Protein 4REO (pdb70)

Nearest PDB structures (foldseek):
  4reo-assembly1_A  TM=1.005E+00  e=6.262E-52  Thermus thermophilus
  4f9t-assembly1_A  TM=9.871E-01  e=1.730E-47  Thermus thermophilus
  1ad2-assembly1_A  TM=9.735E-01  e=1.338E-46  Thermus thermophilus
  4qg3-assembly1_A  TM=6.566E-01  e=6.590E-44  Thermus thermophilus
  4qvi-assembly1_A  TM=6.549E-01  e=6.590E-44  Thermus thermophilus

CATH classification: 3.30.190.20 (+1 more: 3.40.50.790)

Organism: Thermus thermophilus (NCBI:txid274)

Secondary structure (DSSP, 8-state):
--GGGSS-TT--B-HHHHHHHHHHH--SSS-PEEEEEEEESS-TT-GGG--EEEEE-SSS-STTS-EEEE--THHHHHHHHTT-SEEE-THHHHHHHTT----SEEEE-GGGHHHHHHHHHHHHHHHT----GGGT-BSS-HHHHHHHHHTTEEEEE--TTSEEEEEEEETTS-HHHHHHHHHHHHHHHHHTPPTT--S-SEEEEEEE-SSS--EEB-TT-

Foldseek 3Di:
DVLQVVFDPPDAAALLVQLVNLLVPPDPPAKAFKKKKFFFLFQLPDPLQKFKDKFQQPPDFAPPAQEEEEEDDPVQVLLVVLPRNHYYYLVCLVVVVVPDDPGDAYAYEPVCLVVCCVSCVVPCVQRVRRYDVQFVRYHSNNSVSSNCRNVRITMKIADNSRMIMDTQGISPDDSVSSSSSLLRVLVSRVVRRGPPRDDDTRPWMWIDTPPGDTHTHDSVD

Solvent-accessible surface area: 11725 Å² total

InterPro domains:
  IPR002143 Large ribosomal subunit protein uL1 [PIRSF002155] (1-226)
  IPR005878 Large ribosomal subunit protein uL1, bacteria [MF_01318_B] (2-229)
  IPR005878 Large ribosomal subunit protein uL1, bacteria [TIGR01169] (3-227)
  IPR016095 Large ribosomal subunit protein uL1, 3-layer alpha/beta-sandwich domain [G3DSA:3.40.50.790] (68-160)
  IPR023673 Large ribosomal subunit protein uL1, conserved site [PS01199] (121-140)
  IPR023674 Ribosomal protein uL1-like [SSF56808] (6-227)
  IPR028364 Ribosomal protein uL1/ribosomal biogenesis protein [PF00687] (30-221)
  IPR028364 Ribosomal protein uL1/ribosomal biogenesis protein [cd00403] (23-225)

Sequence (221 aa):
RRAALLLLEEKVDPNKIYTIDEAAHLVKELATAKFDEETTVEEVHAKLGIDPRRSDQNVRGTVSLPHGLGKQVRRVLAIAKGEKIIKEEAEEAGADYVGGEEIIIQKILDGWMDFDAVVATPDDVMGAVGSSKLGRILGPRGLLPNPKAGTVGFNIIGEIIRREIKAGRIIEFRRNDKTGAIHAPVGKASFPPEKLLADDNIRAFIRALEEAHKPEEGAKGTFLRSVYVTTVMGPSVRINPHS

Structure (mmCIF, N/CA/C/O backbone):
data_4REO
#
_entry.id   4REO
#
_cell.length_a   75.990
_cell.length_b   60.450
_cell.length_c   43.750
_cell.angle_alpha   90.00
_cell.angle_beta   90.00
_cell.angle_gamma   90.00
#
_symmetry.space_group_name_H-M   'P 21 21 2'
#
loop_
_entity.id
_entity.type
_entity.pdbx_description
1 polymer '50S ribosomal protein L1'
2 non-polymer 'SULFATE ION'
3 non-polymer (4S)-2-METHYL-2,4-PENTANEDIOL
4 non-polymer GLYCINE
5 water water
#
loop_
_atom_site.group_PDB
_atom_site.id
_atom_site.type_symbol
_atom_site.label_atom_id
_atom_site.label_alt_id
_atom_site.label_comp_id
_atom_site.label_asym_id
_atom_site.label_entity_id
_atom_site.label_seq_id
_atom_site.pdbx_PDB_ins_code
_atom_site.Cartn_x
_atom_site.Cartn_y
_atom_site.Cartn_z
_atom_site.occupancy
_atom_site.B_iso_or_equiv
_atom_site.auth_seq_id
_atom_site.auth_comp_id
_atom_site.auth_asym_id
_atom_site.auth_atom_id
_atom_site.pdbx_PDB_model_num
ATOM 1 N N A ARG A 1 9 ? -6.621 -15.981 9.361 0.23 38.97 8 ARG A N 1
ATOM 2 N N B ARG A 1 9 ? -6.721 -15.782 9.356 0.77 48.75 8 ARG A N 1
ATOM 3 C CA A ARG A 1 9 ? -7.976 -15.445 9.422 0.23 38.27 8 ARG A CA 1
ATOM 4 C CA B ARG A 1 9 ? -8.156 -15.529 9.414 0.77 46.66 8 ARG A CA 1
ATOM 5 C C A ARG A 1 9 ? -8.737 -16.028 10.606 0.23 38.75 8 ARG A C 1
ATOM 6 C C B ARG A 1 9 ? -8.778 -16.016 10.724 0.77 44.68 8 ARG A C 1
ATOM 7 O O A ARG A 1 9 ? -9.726 -15.454 11.062 0.23 38.34 8 ARG A O 1
ATOM 8 O O B ARG A 1 9 ? -9.586 -15.312 11.328 0.77 44.52 8 ARG A O 1
ATOM 23 N N A ALA A 1 10 ? -8.269 -17.168 11.105 0.23 40.06 9 ALA A N 1
ATOM 24 N N B ALA A 1 10 ? -8.404 -17.219 11.156 0.77 43.93 9 ALA A N 1
ATOM 25 C CA A ALA A 1 10 ? -8.883 -17.807 12.262 0.23 40.97 9 ALA A CA 1
ATOM 26 C CA B ALA A 1 10 ? -8.874 -17.762 12.428 0.77 43.39 9 ALA A CA 1
ATOM 27 C C A ALA A 1 10 ? -9.123 -16.798 13.380 0.23 41.03 9 ALA A C 1
ATOM 28 C C B ALA A 1 10 ? -8.753 -16.704 13.520 0.77 41.75 9 ALA A C 1
ATOM 29 O O A ALA A 1 10 ? -9.804 -17.097 14.361 0.23 40.61 9 ALA A O 1
ATOM 30 O O B ALA A 1 10 ? -9.517 -16.697 14.485 0.77 41.16 9 ALA A O 1
ATOM 33 N N A LEU A 1 11 ? -8.569 -15.599 13.221 0.23 41.22 10 LEU A N 1
ATOM 34 N N B LEU A 1 11 ? -7.775 -15.817 13.348 0.77 41.57 10 LEU A N 1
ATOM 35 C CA A LEU A 1 11 ? -8.765 -14.533 14.198 0.23 41.26 10 LEU A CA 1
ATOM 36 C CA B LEU A 1 11 ? -7.635 -14.594 14.134 0.77 39.34 10 LEU A CA 1
ATOM 37 C C A LEU A 1 11 ? -10.230 -14.118 14.262 0.23 40.04 10 LEU A C 1
ATOM 38 C C B LEU A 1 11 ? -8.989 -14.044 14.601 0.77 34.51 10 LEU A C 1
ATOM 39 O O A LEU A 1 11 ? -10.564 -13.036 14.744 0.23 40.93 10 LEU A O 1
ATOM 40 O O B LEU A 1 11 ? -9.081 -13.343 15.612 0.77 30.51 10 LEU A O 1
ATOM 49 N N A LEU A 1 12 ? -11.098 -14.991 13.764 0.23 37.57 11 LEU A N 1
ATOM 50 N N B LEU A 1 12 ? -10.037 -14.370 13.851 0.77 33.17 11 LEU A N 1
ATOM 51 C CA A LEU A 1 12 ? -12.525 -14.887 14.011 0.23 35.08 11 LEU A CA 1
ATOM 52 C CA B LEU A 1 12 ? -11.392 -13.925 14.162 0.77 32.06 11 LEU A CA 1
ATOM 53 C C A LEU A 1 12 ? -12.666 -14.947 15.522 0.23 33.28 11 LEU A C 1
ATOM 54 C C B LEU A 1 12 ? -11.821 -14.208 15.606 0.77 31.27 11 LEU A C 1
ATOM 55 O O A LEU A 1 12 ? -13.654 -14.476 16.084 0.23 34.31 11 LEU A O 1
ATOM 56 O O B LEU A 1 12 ? -12.611 -13.454 16.175 0.77 35.19 11 LEU A O 1
ATOM 65 N N A GLU A 1 13 ? -11.662 -15.518 16.182 0.44 29.18 12 GLU A N 1
ATOM 66 N N B GLU A 1 13 ? -11.309 -15.289 16.196 0.56 28.31 12 GLU A N 1
ATOM 67 C CA A GLU A 1 13 ? -11.768 -15.782 17.610 0.44 27.23 12 GLU A CA 1
ATOM 68 C CA B GLU A 1 13 ? -11.734 -15.712 17.535 0.56 27.52 12 GLU A CA 1
ATOM 69 C C . GLU A 1 13 ? -11.195 -14.817 18.649 1.00 24.66 12 GLU A C 1
ATOM 70 O O . GLU A 1 13 ? -11.491 -14.980 19.829 1.00 22.50 12 GLU A O 1
ATOM 81 N N . LYS A 1 14 ? -10.401 -13.833 18.256 1.00 23.32 13 LYS A N 1
ATOM 82 C CA . LYS A 1 14 ? -9.982 -12.836 19.233 1.00 23.59 13 LYS A CA 1
ATOM 83 C C . LYS A 1 14 ? -11.153 -11.926 19.634 1.00 19.96 13 LYS A C 1
ATOM 84 O O . LYS A 1 14 ? -11.135 -11.332 20.702 1.00 21.90 13 LYS A O 1
ATOM 90 N N . VAL A 1 15 ? -12.169 -11.814 18.779 1.00 18.31 14 VAL A N 1
ATOM 91 C CA . VAL A 1 15 ? -13.337 -10.995 19.102 1.00 18.24 14 VAL A CA 1
ATOM 92 C C . VAL A 1 15 ? -14.512 -11.867 19.508 1.00 18.59 14 VAL A C 1
ATOM 93 O O . VAL A 1 15 ? -15.000 -12.675 18.721 1.00 20.38 14 VAL A O 1
ATOM 97 N N . ASP A 1 16 ? -14.967 -11.678 20.741 1.00 14.48 15 ASP A N 1
ATOM 98 C CA . ASP A 1 16 ? -16.089 -12.421 21.287 1.00 13.20 15 ASP A CA 1
ATOM 99 C C . ASP A 1 16 ? -17.368 -11.737 20.806 1.00 13.28 15 ASP A C 1
ATOM 100 O O . ASP A 1 16 ? -17.648 -10.607 21.189 1.00 14.71 15 ASP A O 1
ATOM 105 N N . PRO A 1 17 ? -18.158 -12.421 19.963 1.00 13.88 16 PRO A N 1
ATOM 106 C CA . PRO A 1 17 ? -19.320 -11.760 19.356 1.00 15.17 16 PRO A CA 1
ATOM 107 C C . PRO A 1 17 ? -20.461 -11.464 20.331 1.00 15.42 16 PRO A C 1
ATOM 108 O O . PRO A 1 17 ? -21.370 -10.714 19.973 1.00 18.96 16 PRO A O 1
ATOM 112 N N . ASN A 1 18 ? -20.415 -12.020 21.539 1.00 13.40 17 ASN A N 1
ATOM 113 C CA . ASN A 1 18 ? -21.494 -11.796 22.507 1.00 14.88 17 ASN A CA 1
ATOM 114 C C . ASN A 1 18 ? -21.142 -10.821 23.624 1.00 14.66 17 ASN A C 1
ATOM 115 O O . ASN A 1 18 ? -21.997 -10.435 24.418 1.00 18.34 17 ASN A O 1
ATOM 120 N N . LYS A 1 19 ? -19.881 -10.433 23.695 1.00 12.77 18 LYS A N 1
ATOM 121 C CA . LYS A 1 19 ? -19.439 -9.557 24.760 1.00 12.91 18 LYS A CA 1
ATOM 122 C C . LYS A 1 19 ? -19.737 -8.105 24.410 1.00 12.18 18 LYS A C 1
ATOM 123 O O . LYS A 1 19 ? -19.559 -7.686 23.259 1.00 13.03 18 LYS A O 1
ATOM 129 N N . ILE A 1 20 ? -20.213 -7.343 25.390 1.00 12.20 19 ILE A N 1
ATOM 130 C CA . ILE A 1 20 ? -20.274 -5.903 25.232 1.00 12.50 19 ILE A CA 1
ATOM 131 C C . ILE A 1 20 ? -18.995 -5.317 25.836 1.00 12.58 19 ILE A C 1
ATOM 132 O O . ILE A 1 20 ? -18.812 -5.289 27.055 1.00 14.87 19 ILE A O 1
ATOM 137 N N . TYR A 1 21 ? -18.096 -4.899 24.960 1.00 11.77 20 TYR A N 1
ATOM 138 C CA . TYR A 1 21 ? -16.783 -4.407 25.355 1.00 11.07 20 TYR A CA 1
ATOM 139 C C . TYR A 1 21 ? -16.835 -2.949 25.776 1.00 10.88 20 TYR A C 1
ATOM 140 O O . TYR A 1 21 ? -17.721 -2.204 25.366 1.00 11.84 20 TYR A O 1
ATOM 149 N N . THR A 1 22 ? -15.873 -2.518 26.587 1.00 11.73 21 THR A N 1
ATOM 150 C CA . THR A 1 22 ? -15.697 -1.079 26.767 1.00 11.34 21 THR A CA 1
ATOM 151 C C . THR A 1 22 ? -15.107 -0.481 25.486 1.00 10.26 21 THR A C 1
ATOM 152 O O . THR A 1 22 ? -14.525 -1.187 24.652 1.00 10.79 21 THR A O 1
ATOM 156 N N . ILE A 1 23 ? -15.257 0.825 25.326 1.00 11.57 22 ILE A N 1
ATOM 157 C CA . ILE A 1 23 ? -14.702 1.511 24.166 1.00 11.02 22 ILE A CA 1
ATOM 158 C C . ILE A 1 23 ? -13.181 1.339 24.108 1.00 11.07 22 ILE A C 1
ATOM 159 O O . ILE A 1 23 ? -12.609 1.149 23.036 1.00 12.97 22 ILE A O 1
ATOM 164 N N . ASP A 1 24 ? -12.519 1.358 25.259 1.00 13.51 23 ASP A N 1
ATOM 165 C CA . ASP A 1 24 ? -11.069 1.184 25.261 1.00 15.86 23 ASP A CA 1
ATOM 166 C C . ASP A 1 24 ? -10.653 -0.237 24.898 1.00 14.21 23 ASP A C 1
ATOM 167 O O . ASP A 1 24 ? -9.675 -0.433 24.175 1.00 16.20 23 ASP A O 1
ATOM 172 N N . GLU A 1 25 ? -11.404 -1.230 25.371 1.00 14.50 24 GLU A N 1
ATOM 173 C CA . GLU A 1 25 ? -11.136 -2.610 24.975 1.00 15.48 24 GLU A CA 1
ATOM 174 C C . GLU A 1 25 ? -11.274 -2.754 23.461 1.00 14.23 24 GLU A C 1
ATOM 175 O O . GLU A 1 25 ? -10.447 -3.395 22.805 1.00 15.76 24 GLU A O 1
ATOM 181 N N . ALA A 1 26 ? -12.326 -2.151 22.914 1.00 11.94 25 ALA A N 1
ATOM 182 C CA . ALA A 1 26 ? -12.575 -2.238 21.482 1.00 11.62 25 ALA A CA 1
ATOM 183 C C . ALA A 1 26 ? -11.459 -1.578 20.677 1.00 11.35 25 ALA A C 1
ATOM 184 O O . ALA A 1 26 ? -11.016 -2.121 19.667 1.00 13.66 25 ALA A O 1
ATOM 186 N N . ALA A 1 27 ? -10.995 -0.414 21.128 1.00 12.04 26 ALA A N 1
ATOM 187 C CA . ALA A 1 27 ? -9.893 0.276 20.456 1.00 14.10 26 ALA A CA 1
ATOM 188 C C . ALA A 1 27 ? -8.647 -0.608 20.417 1.00 16.94 26 ALA A C 1
ATOM 189 O O . ALA A 1 27 ? -7.961 -0.688 19.397 1.00 19.68 26 ALA A O 1
ATOM 191 N N . HIS A 1 28 ? -8.366 -1.282 21.527 1.00 17.74 27 HIS A N 1
ATOM 192 C CA . HIS A 1 28 ? -7.225 -2.182 21.580 1.00 21.03 27 HIS A CA 1
ATOM 193 C C . HIS A 1 28 ? -7.394 -3.411 20.686 1.00 19.60 27 HIS A C 1
ATOM 194 O O . HIS A 1 28 ? -6.439 -3.843 20.058 1.00 22.54 27 HIS A O 1
ATOM 201 N N . LEU A 1 29 ? -8.610 -3.949 20.606 1.00 18.81 28 LEU A N 1
ATOM 202 C CA . LEU A 1 29 ? -8.887 -5.071 19.709 1.00 20.31 28 LEU A CA 1
ATOM 203 C C . LEU A 1 29 ? -8.727 -4.686 18.244 1.00 21.18 28 LEU A C 1
ATOM 204 O O . LEU A 1 29 ? -8.242 -5.485 17.437 1.00 24.03 28 LEU A O 1
ATOM 209 N N . VAL A 1 30 ? -9.131 -3.467 17.907 1.00 21.27 29 VAL A N 1
ATOM 210 C CA . VAL A 1 30 ? -8.901 -2.938 16.563 1.00 24.38 29 VAL A CA 1
ATOM 211 C C . VAL A 1 30 ? -7.440 -3.027 16.159 1.00 28.44 29 VAL A C 1
ATOM 212 O O . VAL A 1 30 ? -7.099 -3.529 15.083 1.00 29.73 29 VAL A O 1
ATOM 216 N N . LYS A 1 31 ? -6.573 -2.533 17.032 1.00 34.88 30 LYS A N 1
ATOM 217 C CA . LYS A 1 31 ? -5.152 -2.468 16.725 1.00 38.64 30 LYS A CA 1
ATOM 218 C C . LYS A 1 31 ? -4.476 -3.831 16.774 1.00 39.74 30 LYS A C 1
ATOM 219 O O . LYS A 1 31 ? -3.434 -4.035 16.157 1.00 42.56 30 LYS A O 1
ATOM 225 N N . GLU A 1 32 ? -5.066 -4.762 17.513 1.00 37.76 31 GLU A N 1
ATOM 226 C CA . GLU A 1 32 ? -4.509 -6.099 17.609 1.00 37.36 31 GLU A CA 1
ATOM 227 C C . GLU A 1 32 ? -4.769 -6.874 16.321 1.00 34.60 31 GLU A C 1
ATOM 228 O O . GLU A 1 32 ? -3.964 -7.712 15.918 1.00 34.35 31 GLU A O 1
ATOM 234 N N . LEU A 1 33 ? -5.884 -6.573 15.663 1.00 31.53 32 LEU A N 1
ATOM 235 C CA . LEU A 1 33 ? -6.341 -7.384 14.539 1.00 32.13 32 LEU A CA 1
ATOM 236 C C . LEU A 1 33 ? -6.192 -6.721 13.174 1.00 31.27 32 LEU A C 1
ATOM 237 O O . LEU A 1 33 ? -6.447 -7.349 12.147 1.00 32.42 32 LEU A O 1
ATOM 242 N N . ALA A 1 34 ? -5.798 -5.454 13.165 1.00 31.33 33 ALA A N 1
ATOM 243 C CA . ALA A 1 34 ? -5.694 -4.703 11.917 1.00 30.31 33 ALA A CA 1
ATOM 244 C C . ALA A 1 34 ? -4.735 -5.375 10.944 1.00 28.92 33 ALA A C 1
ATOM 245 O O . ALA A 1 34 ? -3.659 -5.815 11.349 1.00 29.68 33 ALA A O 1
ATOM 247 N N . THR A 1 35 ? -5.107 -5.456 9.666 1.00 27.72 34 THR A N 1
ATOM 248 C CA . THR A 1 35 ? -4.146 -5.912 8.665 1.00 24.95 34 THR A CA 1
ATOM 249 C C . THR A 1 35 ? -2.971 -4.963 8.666 1.00 24.35 34 THR A C 1
ATOM 250 O O . THR A 1 35 ? -3.125 -3.760 8.883 1.00 25.24 34 THR A O 1
ATOM 254 N N . ALA A 1 36 ? -1.793 -5.506 8.409 1.00 24.30 35 ALA A N 1
ATOM 255 C CA . ALA A 1 36 ? -0.590 -4.693 8.392 1.00 26.72 35 ALA A CA 1
ATOM 256 C C . ALA A 1 36 ? -0.325 -4.145 6.998 1.00 26.81 35 ALA A C 1
ATOM 257 O O . ALA A 1 36 ? 0.528 -3.286 6.813 1.00 30.70 35 ALA A O 1
ATOM 259 N N . LYS A 1 37 ? -1.053 -4.643 6.010 1.00 24.16 36 LYS A N 1
ATOM 260 C CA . LYS A 1 37 ? -0.696 -4.360 4.626 1.00 25.46 36 LYS A CA 1
ATOM 261 C C . LYS A 1 37 ? -1.025 -2.923 4.236 1.00 23.58 36 LYS A C 1
ATOM 262 O O . LYS A 1 37 ? -0.313 -2.312 3.435 1.00 26.86 36 LYS A O 1
ATOM 268 N N . PHE A 1 38 ? -2.094 -2.385 4.814 1.00 18.68 37 PHE A N 1
ATOM 269 C CA . PHE A 1 38 ? -2.524 -1.018 4.527 1.00 19.94 37 PHE A CA 1
ATOM 270 C C . PHE A 1 38 ? -3.344 -0.523 5.714 1.00 19.12 37 PHE A C 1
ATOM 271 O O . PHE A 1 38 ? -3.729 -1.315 6.570 1.00 20.49 37 PHE A O 1
ATOM 279 N N . ASP A 1 39 ? -3.574 0.782 5.784 1.00 18.65 38 ASP A N 1
ATOM 280 C CA . ASP A 1 39 ? -4.246 1.388 6.939 1.00 21.06 38 ASP A CA 1
ATOM 281 C C . ASP A 1 39 ? -5.753 1.392 6.744 1.00 23.60 38 ASP A C 1
ATOM 282 O O . ASP A 1 39 ? -6.264 2.045 5.846 1.00 27.69 38 ASP A O 1
ATOM 287 N N . GLU A 1 40 ? -6.480 0.667 7.574 1.00 23.14 39 GLU A N 1
ATOM 288 C CA A GLU A 1 40 ? -7.930 0.579 7.433 0.39 23.05 39 GLU A CA 1
ATOM 289 C CA B GLU A 1 40 ? -7.921 0.631 7.383 0.61 23.20 39 GLU A CA 1
ATOM 290 C C . GLU A 1 40 ? -8.654 1.713 8.168 1.00 20.34 39 GLU A C 1
ATOM 291 O O . GLU A 1 40 ? -8.189 2.188 9.203 1.00 19.75 39 GLU A O 1
ATOM 302 N N . THR A 1 41 ? -9.788 2.138 7.629 1.00 19.00 40 THR A N 1
ATOM 303 C CA A THR A 1 41 ? -10.643 3.070 8.334 0.75 19.63 40 THR A CA 1
ATOM 304 C CA B THR A 1 41 ? -10.655 3.069 8.339 0.25 18.90 40 THR A CA 1
ATOM 305 C C . THR A 1 41 ? -11.475 2.306 9.358 1.00 17.48 40 THR A C 1
ATOM 306 O O . THR A 1 41 ? -11.968 1.213 9.081 1.00 20.08 40 THR A O 1
ATOM 313 N N . VAL A 1 42 ? -11.599 2.881 10.543 1.00 13.99 41 VAL A N 1
ATOM 314 C CA . VAL A 1 42 ? -12.408 2.308 11.605 1.00 13.05 41 VAL A CA 1
ATOM 315 C C . VAL A 1 42 ? -13.707 3.098 11.639 1.00 11.37 41 VAL A C 1
ATOM 316 O O . VAL A 1 42 ? -13.689 4.330 11.606 1.00 12.22 41 VAL A O 1
ATOM 320 N N A GLU A 1 43 ? -14.836 2.399 11.682 0.44 10.35 42 GLU A N 1
ATOM 321 N N B GLU A 1 43 ? -14.830 2.385 11.683 0.56 11.81 42 GLU A N 1
ATOM 322 C CA A GLU A 1 43 ? -16.123 3.079 11.770 0.44 9.91 42 GLU A CA 1
ATOM 323 C CA B GLU A 1 43 ? -16.140 3.024 11.763 0.56 12.04 42 GLU A CA 1
ATOM 324 C C A GLU A 1 43 ? -16.895 2.643 13.000 0.44 9.42 42 GLU A C 1
ATOM 325 C C B GLU A 1 43 ? -16.827 2.693 13.076 0.56 9.86 42 GLU A C 1
ATOM 326 O O A GLU A 1 43 ? -16.622 1.590 13.586 0.44 10.57 42 GLU A O 1
ATOM 327 O O B GLU A 1 43 ? -16.424 1.769 13.791 0.56 11.21 42 GLU A O 1
ATOM 338 N N . VAL A 1 44 ? -17.853 3.473 13.396 1.00 9.75 43 VAL A N 1
ATOM 339 C CA . VAL A 1 44 ? -18.822 3.089 14.414 1.00 9.47 43 VAL A CA 1
ATOM 340 C C . VAL A 1 44 ? -20.163 2.948 13.708 1.00 9.49 43 VAL A C 1
ATOM 341 O O . VAL A 1 44 ? -20.534 3.801 12.894 1.00 10.50 43 VAL A O 1
ATOM 345 N N . HIS A 1 45 ? -20.847 1.839 13.979 1.00 9.77 44 HIS A N 1
ATOM 346 C CA . HIS A 1 45 ? -22.212 1.614 13.492 1.00 10.83 44 HIS A CA 1
ATOM 347 C C . HIS A 1 45 ? -23.138 1.519 14.688 1.00 11.60 44 HIS A C 1
ATOM 348 O O . HIS A 1 45 ? -22.810 0.873 15.686 1.00 13.15 44 HIS A O 1
ATOM 355 N N . ALA A 1 46 ? -24.305 2.146 14.595 1.00 11.45 45 ALA A N 1
ATOM 356 C CA . ALA A 1 46 ? -25.293 2.054 15.660 1.00 12.75 45 ALA A CA 1
ATOM 357 C C . ALA A 1 46 ? -26.654 1.731 15.075 1.00 12.28 45 ALA A C 1
ATOM 358 O O . ALA A 1 46 ? -26.986 2.157 13.969 1.00 12.90 45 ALA A O 1
ATOM 360 N N . LYS A 1 47 ? -27.425 0.961 15.831 1.00 11.67 46 LYS A N 1
ATOM 361 C CA . LYS A 1 47 ? -28.832 0.726 15.522 1.00 13.45 46 LYS A CA 1
ATOM 362 C C . LYS A 1 47 ? -29.624 1.700 16.368 1.00 13.18 46 LYS A C 1
ATOM 363 O O . LYS A 1 47 ? -29.471 1.729 17.590 1.00 13.48 46 LYS A O 1
ATOM 369 N N . LEU A 1 48 ? -30.440 2.519 15.711 1.00 12.04 47 LEU A N 1
ATOM 370 C CA . LEU A 1 48 ? -31.141 3.614 16.375 1.00 12.73 47 LEU A CA 1
ATOM 371 C C . LEU A 1 48 ? -32.605 3.319 16.662 1.00 13.50 47 LEU A C 1
ATOM 372 O O . LEU A 1 48 ? -33.288 2.667 15.871 1.00 14.76 47 LEU A O 1
ATOM 377 N N . GLY A 1 49 ? -33.087 3.843 17.781 1.00 13.27 48 GLY A N 1
ATOM 378 C CA . GLY A 1 49 ? -34.499 3.763 18.116 1.00 14.31 48 GLY A CA 1
ATOM 379 C C . GLY A 1 49 ? -35.292 4.849 17.418 1.00 16.22 48 GLY A C 1
ATOM 380 O O . GLY A 1 49 ? -35.780 5.791 18.047 1.00 16.74 48 GLY A O 1
ATOM 381 N N . ILE A 1 50 ? -35.407 4.718 16.103 1.00 12.44 49 ILE A N 1
ATOM 382 C CA . ILE A 1 50 ? -36.173 5.657 15.293 1.00 13.68 49 ILE A CA 1
ATOM 383 C C . ILE A 1 50 ? -36.997 4.897 14.279 1.00 12.84 49 ILE A C 1
ATOM 384 O O . ILE A 1 50 ? -36.717 3.736 13.984 1.00 13.31 49 ILE A O 1
ATOM 389 N N . ASP A 1 51 ? -38.021 5.558 13.753 1.00 12.26 50 ASP A N 1
ATOM 390 C CA . ASP A 1 51 ? -38.765 5.044 12.616 1.00 11.23 50 ASP A CA 1
ATOM 391 C C . ASP A 1 51 ? -38.121 5.660 11.371 1.00 11.09 50 ASP A C 1
ATOM 392 O O . ASP A 1 51 ? -38.259 6.846 11.137 1.00 11.52 50 ASP A O 1
ATOM 397 N N . PRO A 1 52 ? -37.388 4.856 10.581 1.00 12.44 51 PRO A N 1
ATOM 398 C CA . PRO A 1 52 ? -36.605 5.428 9.472 1.00 12.00 51 PRO A CA 1
ATOM 399 C C . PRO A 1 52 ? -37.461 5.923 8.307 1.00 13.68 51 PRO A C 1
ATOM 400 O O . PRO A 1 52 ? -36.946 6.564 7.399 1.00 15.87 51 PRO A O 1
ATOM 404 N N . ARG A 1 53 ? -38.762 5.633 8.336 1.00 10.82 52 ARG A N 1
ATOM 405 C CA . ARG A 1 53 ? -39.671 6.073 7.279 1.00 11.24 52 ARG A CA 1
ATOM 406 C C . ARG A 1 53 ? -40.362 7.394 7.603 1.00 10.95 52 ARG A C 1
ATOM 407 O O . ARG A 1 53 ? -41.172 7.887 6.819 1.00 13.07 52 ARG A O 1
ATOM 415 N N . ARG A 1 54 ? -40.041 7.982 8.745 1.00 11.60 53 ARG A N 1
ATOM 416 C CA . ARG A 1 54 ? -40.594 9.301 9.038 1.00 13.45 53 ARG A CA 1
ATOM 417 C C . ARG A 1 54 ? -39.499 10.349 9.176 1.00 12.84 53 ARG A C 1
ATOM 418 O O . ARG A 1 54 ? -38.555 10.206 9.972 1.00 13.54 53 ARG A O 1
ATOM 426 N N . SER A 1 55 ? -39.645 11.400 8.385 1.00 12.97 54 SER A N 1
ATOM 427 C CA . SER A 1 55 ? -38.605 12.392 8.209 1.00 16.19 54 SER A CA 1
ATOM 428 C C . SER A 1 55 ? -38.326 13.153 9.489 1.00 15.82 54 SER A C 1
ATOM 429 O O . SER A 1 55 ? -37.199 13.610 9.698 1.00 16.91 54 SER A O 1
ATOM 432 N N . ASP A 1 56 ? -39.337 13.304 10.344 1.00 15.24 55 ASP A N 1
ATOM 433 C CA . ASP A 1 56 ? -39.124 14.009 11.606 1.00 16.54 55 ASP A CA 1
ATOM 434 C C . ASP A 1 56 ? -38.271 13.229 12.604 1.00 16.32 55 ASP A C 1
ATOM 435 O O . ASP A 1 56 ? -37.871 13.772 13.627 1.00 19.09 55 ASP A O 1
ATOM 440 N N . GLN A 1 57 ? -37.973 11.967 12.302 1.00 13.58 56 GLN A N 1
ATOM 441 C CA . GLN A 1 57 ? -37.045 11.208 13.140 1.00 14.54 56 GLN A CA 1
ATOM 442 C C . GLN A 1 57 ? -35.727 10.892 12.440 1.00 14.20 56 GLN A C 1
ATOM 443 O O . GLN A 1 57 ? -34.935 10.093 12.944 1.00 15.34 56 GLN A O 1
ATOM 449 N N . ASN A 1 58 ? -35.474 11.534 11.299 1.00 14.37 57 ASN A N 1
ATOM 450 C CA . ASN A 1 58 ? -34.164 11.450 10.646 1.00 17.36 57 ASN A CA 1
ATOM 451 C C . ASN A 1 58 ? -33.078 11.931 11.586 1.00 14.67 57 ASN A C 1
ATOM 452 O O . ASN A 1 58 ? -33.270 12.884 12.333 1.00 17.78 57 ASN A O 1
ATOM 457 N N . VAL A 1 59 ? -31.922 11.283 11.536 1.00 13.39 58 VAL A N 1
ATOM 458 C CA . VAL A 1 59 ? -30.764 11.720 12.310 1.00 14.28 58 VAL A CA 1
ATOM 459 C C . VAL A 1 59 ? -29.685 12.104 11.326 1.00 15.95 58 VAL A C 1
ATOM 460 O O . VAL A 1 59 ? -29.189 11.257 10.581 1.00 16.37 58 VAL A O 1
ATOM 464 N N . ARG A 1 60 ? -29.348 13.392 11.304 1.00 15.51 59 ARG A N 1
ATOM 465 C CA . ARG A 1 60 ? -28.338 13.906 10.392 1.00 16.87 59 ARG A CA 1
ATOM 466 C C . ARG A 1 60 ? -27.590 15.033 11.063 1.00 16.58 59 ARG A C 1
ATOM 467 O O . ARG A 1 60 ? -28.173 15.848 11.768 1.00 17.29 59 ARG A O 1
ATOM 475 N N . GLY A 1 61 ? -26.292 15.077 10.839 1.00 15.53 60 GLY A N 1
ATOM 476 C CA . GLY A 1 61 ? -25.476 16.095 11.474 1.00 15.05 60 GLY A CA 1
ATOM 477 C C . GLY A 1 61 ? -24.006 15.846 11.261 1.00 13.75 60 GLY A C 1
ATOM 478 O O . GLY A 1 61 ? -23.618 15.115 10.346 1.00 14.73 60 GLY A O 1
ATOM 479 N N . THR A 1 62 ? -23.185 16.457 12.112 1.00 14.37 61 THR A N 1
ATOM 480 C CA . THR A 1 62 ? -21.746 16.284 12.013 1.00 13.02 61 THR A CA 1
ATOM 481 C C . THR A 1 62 ? -21.149 15.902 13.344 1.00 13.06 61 THR A C 1
ATOM 482 O O . THR A 1 62 ? -21.721 16.186 14.411 1.00 15.10 61 THR A O 1
ATOM 486 N N . VAL A 1 63 ? -20.005 15.228 13.272 1.00 13.55 62 VAL A N 1
ATOM 487 C CA . VAL A 1 63 ? -19.202 14.964 14.456 1.00 14.03 62 VAL A CA 1
ATOM 488 C C . VAL A 1 63 ? -17.887 15.714 14.306 1.00 13.54 62 VAL A C 1
ATOM 489 O O . VAL A 1 63 ? -17.267 15.700 13.237 1.00 12.91 62 VAL A O 1
ATOM 493 N N . SER A 1 64 ? -17.499 16.403 15.370 1.00 11.96 63 SER A N 1
ATOM 494 C CA . SER A 1 64 ? -16.233 17.120 15.401 1.00 12.15 63 SER A CA 1
ATOM 495 C C . SER A 1 64 ? -15.223 16.233 16.109 1.00 12.74 63 SER A C 1
ATOM 496 O O . SER A 1 64 ? -15.061 16.301 17.329 1.00 15.86 63 SER A O 1
ATOM 499 N N . LEU A 1 65 ? -14.546 15.379 15.354 1.00 12.89 64 LEU A N 1
ATOM 500 C CA . LEU A 1 65 ? -13.657 14.398 15.974 1.00 12.97 64 LEU A CA 1
ATOM 501 C C . LEU A 1 65 ? -12.469 15.109 16.595 1.00 13.16 64 LEU A C 1
ATOM 502 O O . LEU A 1 65 ? -11.844 15.946 15.946 1.00 15.59 64 LEU A O 1
ATOM 507 N N . PRO A 1 66 ? -12.136 14.771 17.851 1.00 14.52 65 PRO A N 1
ATOM 508 C CA . PRO A 1 66 ? -11.026 15.477 18.502 1.00 16.12 65 PRO A CA 1
ATOM 509 C C . PRO A 1 66 ? -9.654 15.118 17.929 1.00 17.90 65 PRO A C 1
ATOM 510 O O . PRO A 1 66 ? -8.699 15.856 18.171 1.00 20.91 65 PRO A O 1
ATOM 514 N N . HIS A 1 67 ? -9.547 14.023 17.183 1.00 18.38 66 HIS A N 1
ATOM 515 C CA . HIS A 1 67 ? -8.267 13.645 16.579 1.00 18.00 66 HIS A CA 1
ATOM 516 C C . HIS A 1 67 ? -8.383 13.308 15.098 1.00 17.80 66 HIS A C 1
ATOM 517 O O . HIS A 1 67 ? -9.324 12.650 14.677 1.00 18.82 66 HIS A O 1
ATOM 524 N N . GLY A 1 68 ? -7.415 13.761 14.311 1.00 20.20 67 GLY A N 1
ATOM 525 C CA . GLY A 1 68 ? -7.305 13.330 12.933 1.00 22.66 67 GLY A CA 1
ATOM 526 C C . GLY A 1 68 ? -7.975 14.173 11.865 1.00 25.23 67 GLY A C 1
ATOM 527 O O . GLY A 1 68 ? -7.854 13.861 10.688 1.00 26.33 67 GLY A O 1
ATOM 528 N N . LEU A 1 69 ? -8.690 15.224 12.260 1.00 23.92 68 LEU A N 1
ATOM 529 C CA . LEU A 1 69 ? -9.315 16.120 11.286 1.00 24.34 68 LEU A CA 1
ATOM 530 C C . LEU A 1 69 ? -8.664 17.496 11.339 1.00 24.51 68 LEU A C 1
ATOM 531 O O . LEU A 1 69 ? -7.650 17.673 12.002 1.00 26.08 68 LEU A O 1
ATOM 536 N N . GLY A 1 70 ? -9.244 18.464 10.630 1.00 24.19 69 GLY A N 1
ATOM 537 C CA . GLY A 1 70 ? -8.764 19.832 10.679 1.00 27.77 69 GLY A CA 1
ATOM 538 C C . GLY A 1 70 ? -7.622 20.109 9.725 1.00 31.10 69 GLY A C 1
ATOM 539 O O . GLY A 1 70 ? -7.418 19.389 8.750 1.00 28.46 69 GLY A O 1
ATOM 540 N N . LYS A 1 71 ? -6.874 21.169 10.005 1.00 37.59 70 LYS A N 1
ATOM 541 C CA . LYS A 1 71 ? -5.832 21.621 9.088 1.00 40.05 70 LYS A CA 1
ATOM 542 C C . LYS A 1 71 ? -4.837 20.515 8.729 1.00 41.16 70 LYS A C 1
ATOM 543 O O . LYS A 1 71 ? -4.381 20.428 7.585 1.00 44.13 70 LYS A O 1
ATOM 549 N N . GLN A 1 72 ? -4.529 19.657 9.699 1.00 39.30 71 GLN A N 1
ATOM 550 C CA . GLN A 1 72 ? -3.546 18.595 9.498 1.00 37.38 71 GLN A CA 1
ATOM 551 C C . GLN A 1 72 ? -3.941 17.557 8.445 1.00 35.40 71 GLN A C 1
ATOM 552 O O . GLN A 1 72 ? -3.067 16.916 7.857 1.00 37.36 71 GLN A O 1
ATOM 558 N N . VAL A 1 73 ? -5.241 17.364 8.226 1.00 33.09 72 VAL A N 1
ATOM 559 C CA . VAL A 1 73 ? -5.684 16.381 7.240 1.00 31.17 72 VAL A CA 1
ATOM 560 C C . VAL A 1 73 ? -5.223 16.803 5.869 1.00 29.81 72 VAL A C 1
ATOM 561 O O . VAL A 1 73 ? -5.504 17.917 5.429 1.00 29.93 72 VAL A O 1
ATOM 565 N N . ARG A 1 74 ? -4.514 15.920 5.181 1.00 25.47 73 ARG A N 1
ATOM 566 C CA A ARG A 1 74 ? -4.114 16.198 3.814 0.31 23.55 73 ARG A CA 1
ATOM 567 C CA B ARG A 1 74 ? -4.120 16.211 3.816 0.69 23.77 73 ARG A CA 1
ATOM 568 C C . ARG A 1 74 ? -5.205 15.707 2.880 1.00 22.23 73 ARG A C 1
ATOM 569 O O . ARG A 1 74 ? -5.335 14.501 2.639 1.00 23.26 73 ARG A O 1
ATOM 584 N N . VAL A 1 75 ? -5.996 16.645 2.371 1.00 19.48 74 VAL A N 1
ATOM 585 C CA . VAL A 1 75 ? -7.127 16.326 1.511 1.00 18.13 74 VAL A CA 1
ATOM 586 C C . VAL A 1 75 ? -6.720 16.353 0.057 1.00 15.41 74 VAL A C 1
ATOM 587 O O . VAL A 1 75 ? -6.110 17.321 -0.412 1.00 17.73 74 VAL A O 1
ATOM 591 N N . LEU A 1 76 ? -7.081 15.294 -0.662 1.00 14.15 75 LEU A N 1
ATOM 592 C CA . LEU A 1 76 ? -6.967 15.276 -2.109 1.00 13.30 75 LEU A CA 1
ATOM 593 C C . LEU A 1 76 ? -8.342 15.492 -2.687 1.00 11.96 75 LEU A C 1
ATOM 594 O O . LEU A 1 76 ? -9.274 14.750 -2.353 1.00 12.44 75 LEU A O 1
ATOM 599 N N . ALA A 1 77 ? -8.489 16.508 -3.523 1.00 12.16 76 ALA A N 1
ATOM 600 C CA . ALA A 1 77 ? -9.741 16.724 -4.240 1.00 11.28 76 ALA A CA 1
ATOM 601 C C . ALA A 1 77 ? -9.544 16.355 -5.691 1.00 11.13 76 ALA A C 1
ATOM 602 O O . ALA A 1 77 ? -8.608 16.847 -6.334 1.00 11.58 76 ALA A O 1
ATOM 604 N N . ILE A 1 78 ? -10.423 15.496 -6.206 1.00 12.65 77 ILE A N 1
ATOM 605 C CA . ILE A 1 78 ? -10.396 15.122 -7.616 1.00 12.60 77 ILE A CA 1
ATOM 606 C C . ILE A 1 78 ? -11.593 15.768 -8.301 1.00 12.12 77 ILE A C 1
ATOM 607 O O . ILE A 1 78 ? -12.738 15.580 -7.875 1.00 11.54 77 ILE A O 1
ATOM 612 N N . ALA A 1 79 ? -11.333 16.525 -9.363 1.00 11.68 78 ALA A N 1
ATOM 613 C CA . ALA A 1 79 ? -12.398 17.263 -10.018 1.00 11.57 78 ALA A CA 1
ATOM 614 C C . ALA A 1 79 ? -12.068 17.453 -11.487 1.00 12.33 78 ALA A C 1
ATOM 615 O O . ALA A 1 79 ? -11.125 16.868 -12.004 1.00 14.64 78 ALA A O 1
ATOM 617 N N . LYS A 1 80 ? -12.872 18.259 -12.160 1.00 13.73 79 LYS A N 1
ATOM 618 C CA . LYS A 1 80 ? -12.755 18.411 -13.590 1.00 16.48 79 LYS A CA 1
ATOM 619 C C . LYS A 1 80 ? -13.094 19.840 -13.912 1.00 14.75 79 LYS A C 1
ATOM 620 O O . LYS A 1 80 ? -13.957 20.446 -13.255 1.00 15.98 79 LYS A O 1
ATOM 626 N N . GLY A 1 81 ? -12.411 20.381 -14.916 1.00 16.98 80 GLY A N 1
ATOM 627 C CA . GLY A 1 81 ? -12.723 21.700 -15.423 1.00 18.94 80 GLY A CA 1
ATOM 628 C C . GLY A 1 81 ? -12.672 22.779 -14.358 1.00 17.36 80 GLY A C 1
ATOM 629 O O . GLY A 1 81 ? -11.708 22.922 -13.615 1.00 18.72 80 GLY A O 1
ATOM 630 N N . GLU A 1 82 ? -13.730 23.564 -14.314 1.00 16.63 81 GLU A N 1
ATOM 631 C CA . GLU A 1 82 ? -13.801 24.717 -13.443 1.00 15.86 81 GLU A CA 1
ATOM 632 C C . GLU A 1 82 ? -13.631 24.369 -11.951 1.00 13.89 81 GLU A C 1
ATOM 633 O O . GLU A 1 82 ? -13.107 25.165 -11.164 1.00 12.75 81 GLU A O 1
ATOM 639 N N . LYS A 1 83 ? -14.085 23.184 -11.561 1.00 11.64 82 LYS A N 1
ATOM 640 C CA . LYS A 1 83 ? -14.086 22.820 -10.144 1.00 10.80 82 LYS A CA 1
ATOM 641 C C . LYS A 1 83 ? -12.687 22.566 -9.579 1.00 9.77 82 LYS A C 1
ATOM 642 O O . LYS A 1 83 ? -12.490 22.597 -8.366 1.00 11.06 82 LYS A O 1
ATOM 648 N N . ILE A 1 84 ? -11.722 22.340 -10.463 1.00 10.35 83 ILE A N 1
ATOM 649 C CA A ILE A 1 84 ? -10.335 22.236 -10.039 0.51 10.43 83 ILE A CA 1
ATOM 650 C CA B ILE A 1 84 ? -10.323 22.243 -10.065 0.49 10.17 83 ILE A CA 1
ATOM 651 C C . ILE A 1 84 ? -9.903 23.547 -9.380 1.00 9.59 83 ILE A C 1
ATOM 652 O O . ILE A 1 84 ? -9.302 23.546 -8.300 1.00 10.16 83 ILE A O 1
ATOM 661 N N . LYS A 1 85 ? -10.220 24.679 -10.009 1.00 9.26 84 LYS A N 1
ATOM 662 C CA . LYS A 1 85 ? -9.856 25.971 -9.426 1.00 10.70 84 LYS A CA 1
ATOM 663 C C . LYS A 1 85 ? -10.592 26.230 -8.105 1.00 11.77 84 LYS A C 1
ATOM 664 O O . LYS A 1 85 ? -10.031 26.827 -7.189 1.00 12.37 84 LYS A O 1
ATOM 670 N N . GLU A 1 86 ? -11.847 25.787 -7.997 1.00 10.78 85 GLU A N 1
ATOM 671 C CA A GLU A 1 86 ? -12.574 25.972 -6.753 0.59 10.28 85 GLU A CA 1
ATOM 672 C CA B GLU A 1 86 ? -12.603 25.937 -6.752 0.41 10.10 85 GLU A CA 1
ATOM 673 C C . GLU A 1 86 ? -11.960 25.137 -5.636 1.00 9.94 85 GLU A C 1
ATOM 674 O O . GLU A 1 86 ? -11.850 25.604 -4.508 1.00 11.56 85 GLU A O 1
ATOM 685 N N . ALA A 1 87 ? -11.535 23.917 -5.961 1.00 9.97 86 ALA A N 1
ATOM 686 C CA . ALA A 1 87 ? -10.889 23.072 -4.960 1.00 10.88 86 ALA A CA 1
ATOM 687 C C . ALA A 1 87 ? -9.564 23.677 -4.491 1.00 10.97 86 ALA A C 1
ATOM 688 O O . ALA A 1 87 ? -9.243 23.638 -3.296 1.00 11.70 86 ALA A O 1
ATOM 690 N N . GLU A 1 88 ? -8.791 24.214 -5.435 1.00 9.97 87 GLU A N 1
ATOM 691 C CA . GLU A 1 88 ? -7.548 24.909 -5.099 1.00 11.11 87 GLU A CA 1
ATOM 692 C C . GLU A 1 88 ? -7.805 26.100 -4.175 1.00 10.52 87 GLU A C 1
ATOM 693 O O . GLU A 1 88 ? -7.118 26.287 -3.176 1.00 12.05 87 GLU A O 1
ATOM 699 N N . GLU A 1 89 ? -8.806 26.904 -4.512 1.00 10.82 88 GLU A N 1
ATOM 700 C CA . GLU A 1 89 ? -9.083 28.106 -3.745 1.00 11.84 88 GLU A CA 1
ATOM 701 C C . GLU A 1 89 ? -9.533 27.769 -2.329 1.00 11.95 88 GLU A C 1
ATOM 702 O O . GLU A 1 89 ? -9.232 28.506 -1.386 1.00 13.53 88 GLU A O 1
ATOM 708 N N . ALA A 1 90 ? -10.257 26.658 -2.185 1.00 12.71 89 ALA A N 1
ATOM 709 C CA . ALA A 1 90 ? -10.750 26.206 -0.888 1.00 15.34 89 ALA A CA 1
ATOM 710 C C . ALA A 1 90 ? -9.653 25.609 -0.003 1.00 15.22 89 ALA A C 1
ATOM 711 O O . ALA A 1 90 ? -9.893 25.328 1.169 1.00 18.31 89 ALA A O 1
ATOM 713 N N . GLY A 1 91 ? -8.466 25.389 -0.568 1.00 15.82 90 GLY A N 1
ATOM 714 C CA . GLY A 1 91 ? -7.317 24.976 0.220 1.00 18.55 90 GLY A CA 1
ATOM 715 C C . GLY A 1 91 ? -7.150 23.477 0.374 1.00 18.36 90 GLY A C 1
ATOM 716 O O . GLY A 1 91 ? -6.589 23.020 1.360 1.00 21.65 90 GLY A O 1
ATOM 717 N N . ALA A 1 92 ? -7.644 22.696 -0.580 1.00 16.41 91 ALA A N 1
ATOM 718 C CA . ALA A 1 92 ? -7.275 21.282 -0.613 1.00 17.44 91 ALA A CA 1
ATOM 719 C C . ALA A 1 92 ? -5.756 21.178 -0.744 1.00 19.36 91 ALA A C 1
ATOM 720 O O . ALA A 1 92 ? -5.144 21.890 -1.539 1.00 22.08 91 ALA A O 1
ATOM 722 N N . ASP A 1 93 ? -5.161 20.276 0.027 1.00 20.35 92 ASP A N 1
ATOM 723 C CA . ASP A 1 93 ? -3.714 20.090 0.023 1.00 23.08 92 ASP A CA 1
ATOM 724 C C . ASP A 1 93 ? -3.222 19.611 -1.328 1.00 23.81 92 ASP A C 1
ATOM 725 O O . ASP A 1 93 ? -2.166 20.025 -1.809 1.00 29.10 92 ASP A O 1
ATOM 730 N N . TYR A 1 94 ? -3.996 18.723 -1.932 1.00 19.36 93 TYR A N 1
ATOM 731 C CA . TYR A 1 94 ? -3.691 18.204 -3.246 1.00 16.46 93 TYR A CA 1
ATOM 732 C C . TYR A 1 94 ? -4.958 18.319 -4.073 1.00 14.60 93 TYR A C 1
ATOM 733 O O . TYR A 1 94 ? -6.057 18.070 -3.570 1.00 15.36 93 TYR A O 1
ATOM 742 N N . VAL A 1 95 ? -4.801 18.704 -5.328 1.00 14.82 94 VAL A N 1
ATOM 743 C CA . VAL A 1 95 ? -5.913 18.761 -6.262 1.00 13.79 94 VAL A CA 1
ATOM 744 C C . VAL A 1 95 ? -5.460 18.121 -7.551 1.00 14.89 94 VAL A C 1
ATOM 745 O O . VAL A 1 95 ? -4.337 18.341 -7.988 1.00 16.03 94 VAL A O 1
ATOM 749 N N . GLY A 1 96 ? -6.303 17.312 -8.169 1.00 14.12 95 GLY A N 1
ATOM 750 C CA . GLY A 1 96 ? -5.995 16.817 -9.488 1.00 14.20 95 GLY A CA 1
ATOM 751 C C . GLY 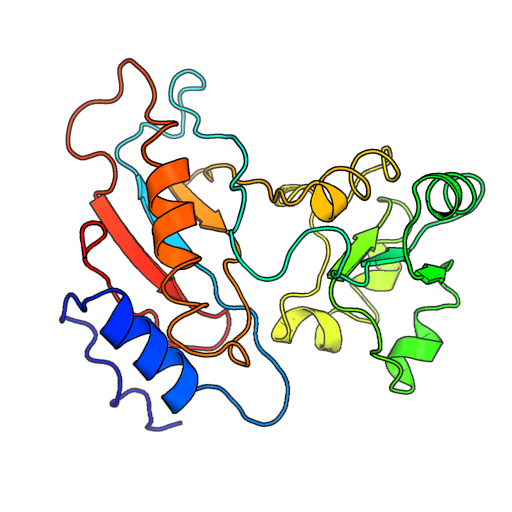A 1 96 ? -7.245 16.600 -10.307 1.00 15.51 95 GLY A C 1
ATOM 752 O O . GLY A 1 96 ? -8.351 16.517 -9.768 1.00 14.45 95 GLY A O 1
ATOM 753 N N . GLY A 1 97 ? -7.065 16.525 -11.618 1.00 17.47 96 GLY A N 1
ATOM 754 C CA . GLY A 1 97 ? -8.102 16.037 -12.494 1.00 18.40 96 GLY A CA 1
ATOM 755 C C . GLY A 1 97 ? -7.950 14.537 -12.538 1.00 20.80 96 GLY A C 1
ATOM 756 O O . GLY A 1 97 ? -7.244 13.958 -11.710 1.00 20.98 96 GLY A O 1
ATOM 757 N N . GLU A 1 98 ? -8.598 13.899 -13.503 1.00 24.44 97 GLU A N 1
ATOM 758 C CA . GLU A 1 98 ? -8.547 12.448 -13.586 1.00 27.88 97 GLU A CA 1
ATOM 759 C C . GLU A 1 98 ? -7.129 11.940 -13.828 1.00 25.86 97 GLU A C 1
ATOM 760 O O . GLU A 1 98 ? -6.828 10.777 -13.564 1.00 24.88 97 GLU A O 1
ATOM 766 N N . GLU A 1 99 ? -6.251 12.824 -14.297 1.00 25.60 98 GLU A N 1
ATOM 767 C CA . GLU A 1 99 ? -4.846 12.470 -14.490 1.00 27.50 98 GLU A CA 1
ATOM 768 C C . GLU A 1 99 ? -4.187 12.015 -13.188 1.00 25.31 98 GLU A C 1
ATOM 769 O O . GLU A 1 99 ? -3.184 11.302 -13.209 1.00 26.71 98 GLU A O 1
ATOM 775 N N . ILE A 1 100 ? -4.735 12.425 -12.051 1.00 20.15 99 ILE A N 1
ATOM 776 C CA A ILE A 1 100 ? -4.145 12.070 -10.767 0.80 18.73 99 ILE A CA 1
ATOM 777 C CA B ILE A 1 100 ? -4.139 12.064 -10.774 0.20 19.61 99 ILE A CA 1
ATOM 778 C C . ILE A 1 100 ? -4.373 10.589 -10.452 1.00 19.09 99 ILE A C 1
ATOM 779 O O . ILE A 1 100 ? -3.635 9.992 -9.675 1.00 20.03 99 ILE A O 1
ATOM 788 N N . ILE A 1 101 ? -5.388 9.996 -11.069 1.00 20.52 100 ILE A N 1
ATOM 789 C CA . ILE A 1 101 ? -5.693 8.592 -10.830 1.00 23.77 100 ILE A CA 1
ATOM 790 C C . ILE A 1 101 ? -4.493 7.693 -11.132 1.00 26.89 100 ILE A C 1
ATOM 791 O O . ILE A 1 101 ? -4.180 6.787 -10.355 1.00 26.49 100 ILE A O 1
ATOM 796 N N . GLN A 1 102 ? -3.804 7.952 -12.240 1.00 30.06 101 GLN A N 1
ATOM 797 C CA . GLN A 1 102 ? -2.647 7.131 -12.586 1.00 34.99 101 GLN A CA 1
ATOM 798 C C . GLN A 1 102 ? -1.540 7.271 -11.545 1.00 34.41 101 GLN A C 1
ATOM 799 O O . GLN A 1 102 ? -0.860 6.296 -11.221 1.00 35.19 101 GLN A O 1
ATOM 805 N N . LYS A 1 103 ? -1.362 8.481 -11.023 1.00 31.85 102 LYS A N 1
ATOM 806 C CA . LYS A 1 103 ? -0.345 8.712 -10.008 1.00 32.09 102 LYS A CA 1
ATOM 807 C C . LYS A 1 103 ? -0.623 7.870 -8.769 1.00 30.47 102 LYS A C 1
ATOM 808 O O . LYS A 1 103 ? 0.299 7.323 -8.165 1.00 31.56 102 LYS A O 1
ATOM 814 N N . ILE A 1 104 ? -1.896 7.756 -8.400 1.00 26.65 103 ILE A N 1
ATOM 815 C CA . ILE A 1 104 ? -2.288 6.919 -7.271 1.00 25.61 103 ILE A CA 1
ATOM 816 C C . ILE A 1 104 ? -2.050 5.440 -7.586 1.00 27.16 103 ILE A C 1
ATOM 817 O O . ILE A 1 104 ? -1.576 4.683 -6.738 1.00 27.15 103 ILE A O 1
ATOM 822 N N . LEU A 1 105 ? -2.355 5.035 -8.815 1.00 27.97 104 LEU A N 1
ATOM 823 C CA . LEU A 1 105 ? -2.089 3.661 -9.243 1.00 31.29 104 LEU A CA 1
ATOM 824 C C . LEU A 1 105 ? -0.598 3.335 -9.222 1.00 33.06 104 LEU A C 1
ATOM 825 O O . LEU A 1 105 ? -0.214 2.174 -9.082 1.00 33.80 104 LEU A O 1
ATOM 830 N N . ASP A 1 106 ? 0.239 4.360 -9.359 1.00 35.09 105 ASP A N 1
ATOM 831 C CA . ASP A 1 106 ? 1.687 4.163 -9.344 1.00 36.40 105 ASP A CA 1
ATOM 832 C C . ASP A 1 106 ? 2.278 4.159 -7.933 1.00 35.85 105 ASP A C 1
ATOM 833 O O . ASP A 1 106 ? 3.471 3.917 -7.757 1.00 37.62 105 ASP A O 1
ATOM 838 N N . GLY A 1 107 ? 1.449 4.431 -6.932 1.00 33.83 106 GLY A N 1
ATOM 839 C CA . GLY A 1 107 ? 1.886 4.328 -5.551 1.00 32.20 106 GLY A CA 1
ATOM 840 C C . GLY A 1 107 ? 1.957 5.624 -4.766 1.00 29.95 106 GLY A C 1
ATOM 841 O O . GLY A 1 107 ? 2.493 5.649 -3.656 1.00 31.23 106 GLY A O 1
ATOM 842 N N . TRP A 1 108 ? 1.422 6.704 -5.323 1.00 29.95 107 TRP A N 1
ATOM 843 C CA . TRP A 1 108 ? 1.378 7.955 -4.582 1.00 28.55 107 TRP A CA 1
ATOM 844 C C . TRP A 1 108 ? 0.213 7.920 -3.607 1.00 28.42 107 TRP A C 1
ATOM 845 O O . TRP A 1 108 ? -0.932 7.734 -4.017 1.00 29.34 107 TRP A O 1
ATOM 856 N N . MET A 1 109 ? 0.503 8.105 -2.321 1.00 28.59 108 MET A N 1
ATOM 857 C CA . MET A 1 109 ? -0.533 8.063 -1.292 1.00 32.93 108 MET A CA 1
ATOM 858 C C . MET A 1 109 ? -0.281 9.064 -0.166 1.00 30.12 108 MET A C 1
ATOM 859 O O . MET A 1 109 ? -0.535 8.761 1.004 1.00 29.75 108 MET A O 1
ATOM 864 N N . ASP A 1 110 ? 0.203 10.253 -0.515 1.00 29.39 109 ASP A N 1
ATOM 865 C CA . ASP A 1 110 ? 0.511 11.288 0.478 1.00 30.53 109 ASP A CA 1
ATOM 866 C C . ASP A 1 110 ? -0.736 11.862 1.149 1.00 29.93 109 ASP A C 1
ATOM 867 O O . ASP A 1 110 ? -0.646 12.537 2.178 1.00 35.36 109 ASP A O 1
ATOM 872 N N . PHE A 1 111 ? -1.898 11.592 0.573 1.00 25.45 110 PHE A N 1
ATOM 873 C CA . PHE A 1 111 ? -3.155 12.143 1.080 1.00 20.32 110 PHE A CA 1
ATOM 874 C C . PHE A 1 111 ? -3.787 11.262 2.161 1.00 20.29 110 PHE A C 1
ATOM 875 O O . PHE A 1 111 ? -3.538 10.052 2.213 1.00 22.09 110 PHE A O 1
ATOM 883 N N . ASP A 1 112 ? -4.605 11.884 3.012 1.00 18.39 111 ASP A N 1
ATOM 884 C CA . ASP A 1 112 ? -5.293 11.197 4.105 1.00 19.99 111 ASP A CA 1
ATOM 885 C C . ASP A 1 112 ? -6.785 11.032 3.836 1.00 21.08 111 ASP A C 1
ATOM 886 O O . ASP A 1 112 ? -7.453 10.220 4.475 1.00 23.45 111 ASP A O 1
ATOM 891 N N . ALA A 1 113 ? -7.301 11.822 2.903 1.00 18.83 112 ALA A N 1
ATOM 892 C CA . ALA A 1 113 ? -8.722 11.825 2.596 1.00 17.56 112 ALA A CA 1
ATOM 893 C C . ALA A 1 113 ? -8.891 12.201 1.132 1.00 14.96 112 ALA A C 1
ATOM 894 O O . ALA A 1 113 ? -8.051 12.906 0.575 1.00 16.37 112 ALA A O 1
ATOM 896 N N . VAL A 1 114 ? -9.966 11.714 0.519 1.00 15.25 113 VAL A N 1
ATOM 897 C CA . VAL A 1 114 ? -10.275 12.016 -0.872 1.00 14.65 113 VAL A CA 1
ATOM 898 C C . VAL A 1 114 ? -11.707 12.522 -0.975 1.00 14.66 113 VAL A C 1
ATOM 899 O O . VAL A 1 114 ? -12.620 11.928 -0.396 1.00 16.11 113 VAL A O 1
ATOM 903 N N . VAL A 1 115 ? -11.894 13.625 -1.694 1.00 12.50 114 VAL A N 1
ATOM 904 C CA . VAL A 1 115 ? -13.223 14.131 -2.012 1.00 12.77 114 VAL A CA 1
ATOM 905 C C . VAL A 1 115 ? -13.267 14.359 -3.522 1.00 11.94 114 VAL A C 1
ATOM 906 O O . VAL A 1 115 ? -12.222 14.500 -4.165 1.00 12.40 114 VAL A O 1
ATOM 910 N N . ALA A 1 116 ? -14.464 14.401 -4.103 1.00 11.92 115 ALA A N 1
ATOM 911 C CA . ALA A 1 116 ? -14.571 14.427 -5.550 1.00 11.13 115 ALA A CA 1
ATOM 912 C C . ALA A 1 116 ? -15.862 15.064 -6.018 1.00 11.54 115 ALA A C 1
ATOM 913 O O . ALA A 1 116 ? -16.862 15.089 -5.295 1.00 13.24 115 ALA A O 1
ATOM 915 N N . THR A 1 117 ? -15.842 15.572 -7.242 1.00 11.71 116 THR A N 1
ATOM 916 C CA . THR A 1 117 ? -17.082 16.002 -7.884 1.00 11.21 116 THR A CA 1
ATOM 917 C C . THR A 1 117 ? -17.759 14.809 -8.560 1.00 13.81 116 THR A C 1
ATOM 918 O O . THR A 1 117 ? -17.117 13.807 -8.864 1.00 13.95 116 THR A O 1
ATOM 922 N N . PRO A 1 118 ? -19.071 14.910 -8.802 1.00 15.41 117 PRO A N 1
ATOM 923 C CA . PRO A 1 118 ? -19.771 13.759 -9.376 1.00 16.64 117 PRO A CA 1
ATOM 924 C C . PRO A 1 118 ? -19.241 13.334 -10.748 1.00 17.33 117 PRO A C 1
ATOM 925 O O . PRO A 1 118 ? -19.316 12.144 -11.074 1.00 19.47 117 PRO A O 1
ATOM 929 N N . ASP A 1 119 ? -18.721 14.281 -11.530 1.00 17.63 118 ASP A N 1
ATOM 930 C CA A ASP A 1 119 ? -18.367 13.946 -12.903 0.63 18.84 118 ASP A CA 1
ATOM 931 C CA B ASP A 1 119 ? -18.268 14.060 -12.909 0.37 18.87 118 ASP A CA 1
ATOM 932 C C . ASP A 1 119 ? -17.116 13.079 -13.024 1.00 18.38 118 ASP A C 1
ATOM 933 O O . ASP A 1 119 ? -16.889 12.490 -14.078 1.00 22.06 118 ASP A O 1
ATOM 942 N N . VAL A 1 120 ? -16.340 12.957 -11.953 1.00 16.01 119 VAL A N 1
ATOM 943 C CA . VAL A 1 120 ? -15.166 12.094 -12.007 1.00 14.36 119 VAL A CA 1
ATOM 944 C C . VAL A 1 120 ? -15.356 10.748 -11.318 1.00 17.30 119 VAL A C 1
ATOM 945 O O . VAL A 1 120 ? -14.466 9.914 -11.358 1.00 17.18 119 VAL A O 1
ATOM 949 N N . MET A 1 121 ? -16.510 10.535 -10.694 1.00 18.67 120 MET A N 1
ATOM 950 C CA . MET A 1 121 ? -16.691 9.355 -9.846 1.00 20.20 120 MET A CA 1
ATOM 951 C C . MET A 1 121 ? -16.802 8.017 -10.581 1.00 21.66 120 MET A C 1
ATOM 952 O O . MET A 1 121 ? -16.488 6.972 -10.014 1.00 24.31 120 MET A O 1
ATOM 957 N N . GLY A 1 122 ? -17.234 8.035 -11.835 1.00 22.35 121 GLY A N 1
ATOM 958 C CA . GLY A 1 122 ? -17.221 6.815 -12.622 1.00 22.35 121 GLY A CA 1
ATOM 959 C C . GLY A 1 122 ? -15.800 6.301 -12.756 1.00 24.25 121 GLY A C 1
ATOM 960 O O . GLY A 1 122 ? -15.515 5.134 -12.473 1.00 26.21 121 GLY A O 1
ATOM 961 N N . ALA A 1 123 ? -14.898 7.191 -13.157 1.00 24.74 122 ALA A N 1
ATOM 962 C CA . ALA A 1 123 ? -13.488 6.854 -13.327 1.00 23.83 122 ALA A CA 1
ATOM 963 C C . ALA A 1 123 ? -12.802 6.520 -12.003 1.00 22.94 122 ALA A C 1
ATOM 964 O O . ALA A 1 123 ? -12.023 5.572 -11.928 1.00 23.52 122 ALA A O 1
ATOM 966 N N . VAL A 1 124 ? -13.091 7.300 -10.967 1.00 22.12 123 VAL A N 1
ATOM 967 C CA . VAL A 1 124 ? -12.487 7.050 -9.658 1.00 22.69 123 VAL A CA 1
ATOM 968 C C . VAL A 1 124 ? -12.907 5.676 -9.132 1.00 24.13 123 VAL A C 1
ATOM 969 O O . VAL A 1 124 ? -12.071 4.873 -8.709 1.00 23.92 123 VAL A O 1
ATOM 973 N N . GLY A 1 125 ? -14.206 5.399 -9.182 1.00 25.40 124 GLY A N 1
ATOM 974 C CA . GLY A 1 125 ? -14.736 4.137 -8.702 1.00 27.44 124 GLY A CA 1
ATOM 975 C C . GLY A 1 125 ? -14.218 2.938 -9.473 1.00 29.40 124 GLY A C 1
ATOM 976 O O . GLY A 1 125 ? -13.907 1.901 -8.892 1.00 29.70 124 GLY A O 1
ATOM 977 N N . SER A 1 126 ? -14.123 3.079 -10.790 1.00 29.67 125 SER A N 1
ATOM 978 C CA A SER A 1 126 ? -13.700 1.983 -11.654 0.63 30.59 125 SER A CA 1
ATOM 979 C CA B SER A 1 126 ? -13.702 1.974 -11.644 0.37 30.47 125 SER A CA 1
ATOM 980 C C . SER A 1 126 ? -12.218 1.645 -11.514 1.00 29.40 125 SER A C 1
ATOM 981 O O . SER A 1 126 ? -11.836 0.475 -11.482 1.00 30.79 125 SER A O 1
ATOM 986 N N . LYS A 1 127 ? -11.383 2.673 -11.440 1.00 28.57 126 LYS A N 1
ATOM 987 C CA . LYS A 1 127 ? -9.946 2.456 -11.415 1.00 30.40 126 LYS A CA 1
ATOM 988 C C . LYS A 1 127 ? -9.381 2.347 -10.003 1.00 28.74 126 LYS A C 1
ATOM 989 O O . LYS A 1 127 ? -8.384 1.664 -9.786 1.00 30.54 126 LYS A O 1
ATOM 995 N N . LEU A 1 128 ? -10.016 3.015 -9.045 1.00 27.47 127 LEU A N 1
ATOM 996 C CA . LEU A 1 128 ? -9.463 3.088 -7.694 1.00 27.96 127 LEU A CA 1
ATOM 997 C C . LEU A 1 128 ? -10.320 2.385 -6.657 1.00 29.77 127 LEU A C 1
ATOM 998 O O . LEU A 1 128 ? -9.975 2.361 -5.468 1.00 29.12 127 LEU A O 1
ATOM 1003 N N . GLY A 1 129 ? -11.436 1.817 -7.105 1.00 31.66 128 GLY A N 1
ATOM 1004 C CA . GLY A 1 129 ? -12.328 1.102 -6.217 1.00 34.39 128 GLY A CA 1
ATOM 1005 C C . GLY A 1 129 ? -11.574 0.102 -5.363 1.00 36.26 128 GLY A C 1
ATOM 1006 O O . GLY A 1 129 ? -11.758 0.050 -4.148 1.00 37.64 128 GLY A O 1
ATOM 1007 N N . ARG A 1 130 ? -10.703 -0.678 -5.999 1.00 37.91 129 ARG A N 1
ATOM 1008 C CA . ARG A 1 130 ? -10.007 -1.767 -5.314 1.00 39.89 129 ARG A CA 1
ATOM 1009 C C . ARG A 1 130 ? -8.850 -1.286 -4.440 1.00 37.79 129 ARG A C 1
ATOM 1010 O O . ARG A 1 130 ? -8.274 -2.068 -3.680 1.00 37.07 129 ARG A O 1
ATOM 1018 N N . ILE A 1 131 ? -8.509 -0.006 -4.554 1.00 36.10 130 ILE A N 1
ATOM 1019 C CA . ILE A 1 131 ? -7.413 0.576 -3.782 1.00 35.73 130 ILE A CA 1
ATOM 1020 C C . ILE A 1 131 ? -7.932 1.447 -2.641 1.00 30.83 130 ILE A C 1
ATOM 1021 O O . ILE A 1 131 ? -7.548 1.275 -1.489 1.00 29.26 130 ILE A O 1
ATOM 1026 N N . LEU A 1 132 ? -8.802 2.392 -2.969 1.00 28.72 131 LEU A N 1
ATOM 1027 C CA . LEU A 1 132 ? -9.356 3.290 -1.966 1.00 28.37 131 LEU A CA 1
ATOM 1028 C C . LEU A 1 132 ? -10.423 2.594 -1.144 1.00 28.42 131 LEU A C 1
ATOM 1029 O O . LEU A 1 132 ? -10.625 2.919 0.029 1.00 28.37 131 LEU A O 1
ATOM 1034 N N . GLY A 1 133 ? -11.112 1.647 -1.773 1.00 27.88 132 GLY A N 1
ATOM 1035 C CA . GLY A 1 133 ? -12.200 0.933 -1.133 1.00 29.51 132 GLY A CA 1
ATOM 1036 C C . GLY A 1 133 ? -11.788 0.242 0.150 1.00 27.89 132 GLY A C 1
ATOM 1037 O O . GLY A 1 133 ? -12.312 0.549 1.226 1.00 28.79 132 GLY A O 1
ATOM 1038 N N . PRO A 1 134 ? -10.837 -0.700 0.055 1.00 25.68 133 PRO A N 1
ATOM 1039 C CA . PRO A 1 134 ? -10.429 -1.455 1.243 1.00 24.54 133 PRO A CA 1
ATOM 1040 C C . PRO A 1 134 ? -9.823 -0.555 2.319 1.00 25.33 133 PRO A C 1
ATOM 1041 O O . PRO A 1 134 ? -9.809 -0.939 3.488 1.00 26.76 133 PRO A O 1
ATOM 1045 N N . ARG A 1 135 ? -9.341 0.620 1.917 1.00 25.68 134 ARG A N 1
ATOM 1046 C CA . ARG A 1 135 ? -8.789 1.608 2.842 1.00 25.43 134 ARG A CA 1
ATOM 1047 C C . ARG A 1 135 ? -9.836 2.550 3.418 1.00 28.90 134 ARG A C 1
ATOM 1048 O O . ARG A 1 135 ? -9.530 3.341 4.309 1.00 29.50 134 ARG A O 1
ATOM 1056 N N . GLY A 1 136 ? -11.057 2.496 2.894 1.00 30.79 135 GLY A N 1
ATOM 1057 C CA . GLY A 1 136 ? -12.127 3.362 3.359 1.00 32.90 135 GLY A CA 1
ATOM 1058 C C . GLY A 1 136 ? -12.004 4.792 2.859 1.00 35.18 135 GLY A C 1
ATOM 1059 O O . GLY A 1 136 ? -12.600 5.705 3.432 1.00 38.52 135 GLY A O 1
ATOM 1060 N N . LEU A 1 137 ? -11.229 4.984 1.794 1.00 30.98 136 LEU A N 1
ATOM 1061 C CA . LEU A 1 137 ? -10.947 6.325 1.268 1.00 30.41 136 LEU A CA 1
ATOM 1062 C C . LEU A 1 137 ? -11.765 6.701 0.031 1.00 27.04 136 LEU A C 1
ATOM 1063 O O . LEU A 1 137 ? -11.458 7.686 -0.642 1.00 26.76 136 LEU A O 1
ATOM 1068 N N . LEU A 1 138 ? -12.786 5.911 -0.283 1.00 26.53 137 LEU A N 1
ATOM 1069 C CA . LEU A 1 138 ? -13.635 6.186 -1.437 1.00 26.91 137 LEU A CA 1
ATOM 1070 C C . LEU A 1 138 ? -14.669 7.243 -1.096 1.00 25.36 137 LEU A C 1
ATOM 1071 O O . LEU A 1 138 ? -15.449 7.073 -0.156 1.00 27.18 137 LEU A O 1
ATOM 1076 N N . PRO A 1 139 ? -14.682 8.342 -1.862 1.00 22.92 138 PRO A N 1
ATOM 1077 C CA . PRO A 1 139 ? -15.713 9.371 -1.708 1.00 23.62 138 PRO A CA 1
ATOM 1078 C C . PRO A 1 139 ? -17.096 8.781 -1.955 1.00 24.27 138 PRO A C 1
ATOM 1079 O O . PRO A 1 139 ? -17.234 7.839 -2.733 1.00 23.17 138 PRO A O 1
ATOM 1083 N N . ASN A 1 140 ? -18.103 9.346 -1.303 1.00 25.06 139 ASN A N 1
ATOM 1084 C CA . ASN A 1 140 ? -19.473 8.880 -1.443 1.00 29.06 139 ASN A CA 1
ATOM 1085 C C . ASN A 1 140 ? -20.435 10.025 -1.144 1.00 26.73 139 ASN A C 1
ATOM 1086 O O . ASN A 1 140 ? -20.272 10.716 -0.139 1.00 27.63 139 ASN A O 1
ATOM 1091 N N . PRO A 1 141 ? -21.449 10.237 -2.005 1.00 26.00 140 PRO A N 1
ATOM 1092 C CA . PRO A 1 141 ? -22.351 11.360 -1.715 1.00 25.62 140 PRO A CA 1
ATOM 1093 C C . PRO A 1 141 ? -23.073 11.237 -0.372 1.00 27.21 140 PRO A C 1
ATOM 1094 O O . PRO A 1 141 ? -23.300 12.257 0.277 1.00 27.56 140 PRO A O 1
ATOM 1098 N N . LYS A 1 142 ? -23.409 10.024 0.053 1.00 27.65 141 LYS A N 1
ATOM 1099 C CA . LYS A 1 142 ? -24.086 9.846 1.340 1.00 30.28 141 LYS A CA 1
ATOM 1100 C C . LYS A 1 142 ? -23.208 10.198 2.544 1.00 30.56 141 LYS A C 1
ATOM 1101 O O . LYS A 1 142 ? -23.714 10.469 3.634 1.00 30.80 141 LYS A O 1
ATOM 1107 N N . ALA A 1 143 ? -21.893 10.198 2.346 1.00 29.37 142 ALA A N 1
ATOM 1108 C CA . ALA A 1 143 ? -20.963 10.609 3.393 1.00 29.12 142 ALA A CA 1
ATOM 1109 C C . ALA A 1 143 ? -20.649 12.103 3.275 1.00 27.77 142 ALA A C 1
ATOM 1110 O O . ALA A 1 143 ? -19.956 12.672 4.118 1.00 29.15 142 ALA A O 1
ATOM 1112 N N . GLY A 1 144 ? -21.165 12.733 2.226 1.00 27.36 143 GLY A N 1
ATOM 1113 C CA . GLY A 1 144 ? -20.923 14.146 1.983 1.00 28.11 143 GLY A CA 1
ATOM 1114 C C . GLY A 1 144 ? -19.551 14.454 1.401 1.00 26.03 143 GLY A C 1
ATOM 1115 O O . GLY A 1 144 ? -19.054 15.572 1.535 1.00 29.38 143 GLY A O 1
ATOM 1116 N N . THR A 1 145 ? -18.940 13.473 0.745 1.00 20.58 144 THR A N 1
ATOM 1117 C CA . THR A 1 145 ? -17.590 13.645 0.218 1.00 18.47 144 THR A CA 1
ATOM 1118 C C . THR A 1 145 ? -17.574 13.627 -1.313 1.00 16.80 144 THR A C 1
ATOM 1119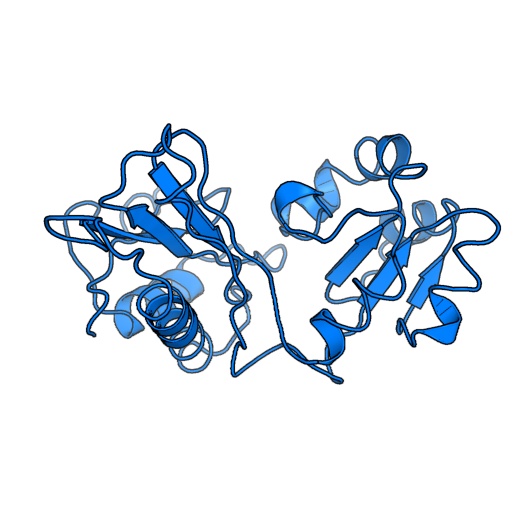 O O . THR A 1 145 ? -16.519 13.732 -1.931 1.00 17.17 144 THR A O 1
ATOM 1123 N N . VAL A 1 146 ? -18.753 13.493 -1.918 1.00 16.15 145 VAL A N 1
ATOM 1124 C CA . VAL A 1 146 ? -18.933 13.735 -3.351 1.00 15.91 145 VAL A CA 1
ATOM 1125 C C . VAL A 1 146 ? -19.982 14.823 -3.511 1.00 17.09 145 VAL A C 1
ATOM 1126 O O . VAL A 1 146 ? -21.054 14.751 -2.901 1.00 19.52 145 VAL A O 1
ATOM 1130 N N . GLY A 1 147 ? -19.687 15.831 -4.324 1.00 14.72 146 GLY A N 1
ATOM 1131 C CA . GLY A 1 147 ? -20.649 16.881 -4.594 1.00 14.57 146 GLY A CA 1
ATOM 1132 C C . GLY A 1 147 ? -20.077 17.943 -5.500 1.00 14.01 146 GLY A C 1
ATOM 1133 O O . GLY A 1 147 ? -18.856 18.041 -5.644 1.00 14.31 146 GLY A O 1
ATOM 1134 N N . PHE A 1 148 ? -20.935 18.735 -6.135 1.00 16.88 147 PHE A N 1
ATOM 1135 C CA . PHE A 1 148 ? -20.423 19.828 -6.947 1.00 18.64 147 PHE A CA 1
ATOM 1136 C C . PHE A 1 148 ? -19.932 20.999 -6.114 1.00 17.30 147 PHE A C 1
ATOM 1137 O O . PHE A 1 148 ? -19.119 21.794 -6.587 1.00 19.07 147 PHE A O 1
ATOM 1145 N N . ASN A 1 149 ? -20.421 21.099 -4.880 1.00 15.51 148 ASN A N 1
ATOM 1146 C CA . ASN A 1 149 ? -19.952 22.122 -3.949 1.00 17.01 148 ASN A CA 1
ATOM 1147 C C . ASN A 1 149 ? -18.661 21.644 -3.295 1.00 16.18 148 ASN A C 1
ATOM 1148 O O . ASN A 1 149 ? -18.585 21.477 -2.082 1.00 15.66 148 ASN A O 1
ATOM 1153 N N . ILE A 1 150 ? -17.636 21.440 -4.116 1.00 15.90 149 ILE A N 1
ATOM 1154 C CA A ILE A 1 150 ? -16.418 20.799 -3.641 0.20 14.97 149 ILE A CA 1
ATOM 1155 C CA B ILE A 1 150 ? -16.401 20.812 -3.668 0.80 15.26 149 ILE A CA 1
ATOM 1156 C C . ILE A 1 150 ? -15.666 21.673 -2.643 1.00 14.43 149 ILE A C 1
ATOM 1157 O O . ILE A 1 150 ? -15.045 21.162 -1.715 1.00 13.78 149 ILE A O 1
ATOM 1166 N N . GLY A 1 151 ? -15.751 22.986 -2.809 1.00 15.19 150 GLY A N 1
ATOM 1167 C CA . GLY A 1 151 ? -15.144 23.892 -1.852 1.00 15.74 150 GLY A CA 1
ATOM 1168 C C . GLY A 1 151 ? -15.738 23.756 -0.457 1.00 15.33 150 GLY A C 1
ATOM 1169 O O . GLY A 1 151 ? -15.012 23.725 0.540 1.00 15.47 150 GLY A O 1
ATOM 1170 N N . GLU A 1 152 ? -17.062 23.696 -0.379 1.00 14.65 151 GLU A N 1
ATOM 1171 C CA . GLU A 1 152 ? -17.733 23.522 0.902 1.00 16.58 151 GLU A CA 1
ATOM 1172 C C . GLU A 1 152 ? -17.358 22.193 1.556 1.00 14.67 151 GLU A C 1
ATOM 1173 O O . GLU A 1 152 ? -17.183 22.116 2.766 1.00 15.62 151 GLU A O 1
ATOM 1179 N N . ILE A 1 153 ? -17.255 21.141 0.755 1.00 13.16 152 ILE A N 1
ATOM 1180 C CA . ILE A 1 153 ? -16.847 19.832 1.258 1.00 14.89 152 ILE A CA 1
ATOM 1181 C C . ILE A 1 153 ? -15.441 19.876 1.865 1.00 12.52 152 ILE A C 1
ATOM 1182 O O . ILE A 1 153 ? -15.213 19.400 2.978 1.00 13.43 152 ILE A O 1
ATOM 1187 N N . ILE A 1 154 ? -14.509 20.495 1.148 1.00 12.04 153 ILE A N 1
ATOM 1188 C CA . ILE A 1 154 ? -13.148 20.653 1.633 1.00 12.06 153 ILE A CA 1
ATOM 1189 C C . ILE A 1 154 ? -13.127 21.460 2.928 1.00 12.02 153 ILE A C 1
ATOM 1190 O O . ILE A 1 154 ? -12.465 21.074 3.903 1.00 13.31 153 ILE A O 1
ATOM 1195 N N . ARG A 1 155 ? -13.855 22.575 2.959 1.00 13.01 154 ARG A N 1
ATOM 1196 C CA A ARG A 1 155 ? -13.859 23.434 4.143 0.46 13.90 154 ARG A CA 1
ATOM 1197 C CA B ARG A 1 155 ? -13.852 23.432 4.141 0.54 14.00 154 ARG A CA 1
ATOM 1198 C C . ARG A 1 155 ? -14.423 22.729 5.371 1.00 14.11 154 ARG A C 1
ATOM 1199 O O . ARG A 1 155 ? -13.972 22.958 6.485 1.00 15.36 154 ARG A O 1
ATOM 1214 N N . GLU A 1 156 ? -15.412 21.861 5.172 1.00 14.07 155 GLU A N 1
ATOM 1215 C CA . GLU A 1 156 ? -16.016 21.152 6.295 1.00 13.56 155 GLU A CA 1
ATOM 1216 C C . GLU A 1 156 ? -15.003 20.218 6.962 1.00 13.16 155 GLU A C 1
ATOM 1217 O O . GLU A 1 156 ? -14.890 20.176 8.192 1.00 13.22 155 GLU A O 1
ATOM 1223 N N . ILE A 1 157 ? -14.242 19.491 6.150 1.00 13.87 156 ILE A N 1
ATOM 1224 C CA . ILE A 1 157 ? -13.197 18.615 6.681 1.00 14.94 156 ILE A CA 1
ATOM 1225 C C . ILE A 1 157 ? -12.103 19.418 7.376 1.00 15.20 156 ILE A C 1
ATOM 1226 O O . ILE A 1 157 ? -11.648 19.062 8.462 1.00 16.00 156 ILE A O 1
ATOM 1231 N N . LYS A 1 158 ? -11.684 20.513 6.751 1.00 15.46 157 LYS A N 1
ATOM 1232 C CA . LYS A 1 158 ? -10.652 21.367 7.348 1.00 16.45 157 LYS A CA 1
ATOM 1233 C C . LYS A 1 158 ? -11.129 22.060 8.631 1.00 16.85 157 LYS A C 1
ATOM 1234 O O . LYS A 1 158 ? -10.316 22.453 9.473 1.00 19.86 157 LYS A O 1
ATOM 1240 N N . ALA A 1 159 ? -12.445 22.200 8.777 1.00 16.14 158 ALA A N 1
ATOM 1241 C CA . ALA A 1 159 ? -13.031 22.767 9.993 1.00 17.68 158 ALA A CA 1
ATOM 1242 C C . ALA A 1 159 ? -13.195 21.701 11.069 1.00 18.46 158 ALA A C 1
ATOM 1243 O O . ALA A 1 159 ? -13.663 21.991 12.178 1.00 20.51 158 ALA A O 1
ATOM 1245 N N . GLY A 1 160 ? -12.814 20.469 10.738 1.00 17.11 159 GLY A N 1
ATOM 1246 C CA . GLY A 1 160 ? -12.784 19.379 11.700 1.00 16.13 159 GLY A CA 1
ATOM 1247 C C . GLY A 1 160 ? -14.070 18.579 11.832 1.00 14.38 159 GLY A C 1
ATOM 1248 O O . GLY A 1 160 ? -14.306 17.967 12.869 1.00 16.30 159 GLY A O 1
ATOM 1249 N N . ARG A 1 161 ? -14.890 18.568 10.783 1.00 13.74 160 ARG A N 1
ATOM 1250 C CA . ARG A 1 161 ? -16.193 17.911 10.848 1.00 13.58 160 ARG A CA 1
ATOM 1251 C C . ARG A 1 161 ? -16.387 16.840 9.793 1.00 13.95 160 ARG A C 1
ATOM 1252 O O . ARG A 1 161 ? -15.962 17.002 8.646 1.00 16.20 160 ARG A O 1
ATOM 1260 N N . ILE A 1 162 ? -17.039 15.753 10.205 1.00 14.32 161 ILE A N 1
ATOM 1261 C CA A ILE A 1 162 ? -17.520 14.805 9.221 0.41 14.85 161 ILE A CA 1
ATOM 1262 C CA B ILE A 1 162 ? -17.469 14.630 9.364 0.59 15.22 161 ILE A CA 1
ATOM 1263 C C . ILE A 1 162 ? -19.001 14.535 9.419 1.00 14.86 161 ILE A C 1
ATOM 1264 O O . ILE A 1 162 ? -19.572 14.704 10.501 1.00 16.34 161 ILE A O 1
ATOM 1273 N N . GLU A 1 163 ? -19.648 14.204 8.311 1.00 13.65 162 GLU A N 1
ATOM 1274 C CA . GLU A 1 163 ? -21.104 14.102 8.284 1.00 13.86 162 GLU A CA 1
ATOM 1275 C C . GLU A 1 163 ? -21.615 12.708 8.581 1.00 12.70 162 GLU A C 1
ATOM 1276 O O . GLU A 1 163 ? -20.963 11.709 8.274 1.00 17.47 162 GLU A O 1
ATOM 1282 N N . PHE A 1 164 ? -22.807 12.648 9.165 1.00 12.23 163 PHE A N 1
ATOM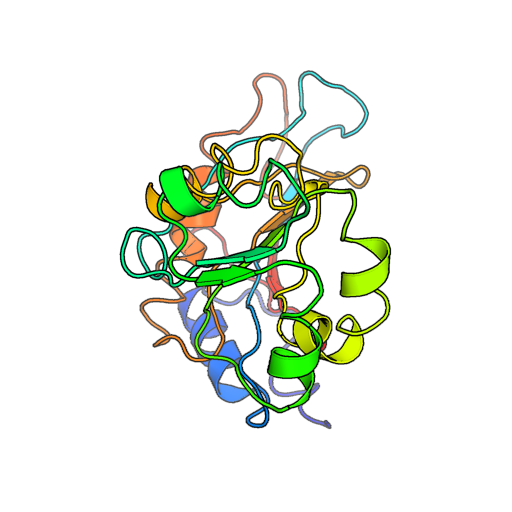 1283 C CA . PHE A 1 164 ? -23.505 11.381 9.333 1.00 12.17 163 PHE A CA 1
ATOM 1284 C C . PHE A 1 164 ? -24.986 11.536 9.024 1.00 11.54 163 PHE A C 1
ATOM 1285 O O . PHE A 1 164 ? -25.545 12.629 9.153 1.00 12.68 163 PHE A O 1
ATOM 1293 N N . ARG A 1 165 ? -25.606 10.427 8.618 1.00 11.64 164 ARG A N 1
ATOM 1294 C CA A ARG A 1 165 ? -27.036 10.384 8.358 0.45 12.41 164 ARG A CA 1
ATOM 1295 C CA B ARG A 1 165 ? -27.027 10.377 8.269 0.55 12.25 164 ARG A CA 1
ATOM 1296 C C . ARG A 1 165 ? -27.499 8.943 8.456 1.00 11.78 164 ARG A C 1
ATOM 1297 O O . ARG A 1 165 ? -26.823 8.011 7.998 1.00 14.65 164 ARG A O 1
ATOM 1312 N N . ASN A 1 166 ? -28.653 8.743 9.086 1.00 10.54 165 ASN A N 1
ATOM 1313 C CA . ASN A 1 166 ? -29.150 7.380 9.213 1.00 10.79 165 ASN A CA 1
ATOM 1314 C C . ASN A 1 166 ? -29.562 6.821 7.864 1.00 9.58 165 ASN A C 1
ATOM 1315 O O . ASN A 1 166 ? -29.851 7.570 6.924 1.00 12.40 165 ASN A O 1
ATOM 1320 N N . ASP A 1 167 ? -29.579 5.499 7.776 1.00 10.23 166 ASP A N 1
ATOM 1321 C CA . ASP A 1 167 ? -30.005 4.830 6.555 1.00 10.74 166 ASP A CA 1
ATOM 1322 C C . ASP A 1 167 ? -31.422 4.257 6.693 1.00 9.69 166 ASP A C 1
ATOM 1323 O O . ASP A 1 167 ? -32.066 4.398 7.739 1.00 10.82 166 ASP A O 1
ATOM 1328 N N . LYS A 1 168 ? -31.902 3.607 5.642 1.00 9.33 167 LYS A N 1
ATOM 1329 C CA . LYS A 1 168 ? -33.303 3.177 5.596 1.00 9.65 167 LYS A CA 1
ATOM 1330 C C . LYS A 1 168 ? -33.592 2.030 6.567 1.00 10.69 167 LYS A C 1
ATOM 1331 O O . LYS A 1 168 ? -34.759 1.714 6.837 1.00 11.05 167 LYS A O 1
ATOM 1337 N N . THR A 1 169 ? -32.545 1.406 7.102 1.00 9.11 168 THR A N 1
ATOM 1338 C CA . THR A 1 169 ? -32.710 0.344 8.092 1.00 9.74 168 THR A CA 1
ATOM 1339 C C . THR A 1 169 ? -32.757 0.874 9.524 1.00 9.76 168 THR A C 1
ATOM 1340 O O . THR A 1 169 ? -32.895 0.109 10.478 1.00 11.50 168 THR A O 1
ATOM 1344 N N . GLY A 1 170 ? -32.633 2.186 9.685 1.00 9.60 169 GLY A N 1
ATOM 1345 C CA . GLY A 1 170 ? -32.593 2.755 11.019 1.00 10.65 169 GLY A CA 1
ATOM 1346 C C . GLY A 1 170 ? -31.230 2.644 11.684 1.00 11.80 169 GLY A C 1
ATOM 1347 O O . GLY A 1 170 ? -31.112 2.827 12.888 1.00 15.48 169 GLY A O 1
ATOM 1348 N N . ALA A 1 171 ? -30.207 2.319 10.905 1.00 10.71 170 ALA A N 1
ATOM 1349 C CA . ALA A 1 171 ? -28.837 2.278 11.390 1.00 10.82 170 ALA A CA 1
ATOM 1350 C C . ALA A 1 171 ? -28.102 3.536 10.955 1.00 10.35 170 ALA A C 1
ATOM 1351 O O . ALA A 1 171 ? -28.566 4.299 10.110 1.00 12.67 170 ALA A O 1
ATOM 1353 N N . ILE A 1 172 ? -26.949 3.762 11.555 1.00 10.18 171 ILE A N 1
ATOM 1354 C CA . ILE A 1 172 ? -26.123 4.895 11.186 1.00 11.91 171 ILE A CA 1
ATOM 1355 C C . ILE A 1 172 ? -24.661 4.521 11.370 1.00 13.59 171 ILE A C 1
ATOM 1356 O O . ILE A 1 172 ? -24.319 3.665 12.188 1.00 12.67 171 ILE A O 1
ATOM 1361 N N . HIS A 1 173 ? -23.792 5.133 10.583 1.00 12.89 172 HIS A N 1
ATOM 1362 C CA . HIS A 1 173 ? -22.361 4.892 10.735 1.00 13.24 172 HIS A CA 1
ATOM 1363 C C . HIS A 1 173 ? -21.540 6.084 10.289 1.00 14.26 172 HIS A C 1
ATOM 1364 O O . HIS A 1 173 ? -21.978 6.893 9.465 1.00 17.15 172 HIS A O 1
ATOM 1371 N N . ALA A 1 174 ? -20.343 6.185 10.849 1.00 12.83 173 ALA A N 1
ATOM 1372 C CA . ALA A 1 174 ? -19.390 7.206 10.438 1.00 13.19 173 ALA A CA 1
ATOM 1373 C C . ALA A 1 174 ? -17.993 6.693 10.700 1.00 11.88 173 ALA A C 1
ATOM 1374 O O . ALA A 1 174 ? -17.780 5.913 11.637 1.00 11.47 173 ALA A O 1
ATOM 1376 N N . PRO A 1 175 ? -17.033 7.139 9.880 1.00 12.40 174 PRO A N 1
ATOM 1377 C CA . PRO A 1 175 ? -15.633 6.841 10.189 1.00 11.60 174 PRO A CA 1
ATOM 1378 C C . PRO A 1 175 ? -15.194 7.614 11.432 1.00 13.16 174 PRO A C 1
ATOM 1379 O O . PRO A 1 175 ? -15.580 8.779 11.630 1.00 16.12 174 PRO A O 1
ATOM 1383 N N . VAL A 1 176 ? -14.397 6.969 12.276 1.00 11.37 175 VAL A N 1
ATOM 1384 C CA . VAL A 1 176 ? -13.945 7.626 13.500 1.00 12.92 175 VAL A CA 1
ATOM 1385 C C . VAL A 1 176 ? -12.431 7.623 13.652 1.00 14.84 175 VAL A C 1
ATOM 1386 O O . VAL A 1 176 ? -11.894 8.181 14.609 1.00 16.55 175 VAL A O 1
ATOM 1390 N N . GLY A 1 177 ? -11.743 7.003 12.705 1.00 12.15 176 GLY A N 1
ATOM 1391 C CA . GLY A 1 177 ? -10.298 7.001 12.753 1.00 14.40 176 GLY A CA 1
ATOM 1392 C C . GLY A 1 177 ? -9.721 5.977 11.821 1.00 14.52 176 GLY A C 1
ATOM 1393 O O . GLY A 1 177 ? -10.412 5.437 10.960 1.00 15.06 176 GLY A O 1
ATOM 1394 N N . LYS A 1 178 ? -8.429 5.734 12.000 1.00 15.86 177 LYS A N 1
ATOM 1395 C CA . LYS A 1 178 ? -7.707 4.711 11.262 1.00 17.33 177 LYS A CA 1
ATOM 1396 C C . LYS A 1 178 ? -7.156 3.697 12.252 1.00 17.16 177 LYS A C 1
ATOM 1397 O O . LYS A 1 178 ? -6.922 4.016 13.417 1.00 18.12 177 LYS A O 1
ATOM 1403 N N . ALA A 1 179 ? -6.918 2.483 11.779 1.00 17.71 178 ALA A N 1
ATOM 1404 C CA . ALA A 1 179 ? -6.368 1.440 12.632 1.00 19.30 178 ALA A CA 1
ATOM 1405 C C . ALA A 1 179 ? -4.957 1.782 13.126 1.00 19.77 178 ALA A C 1
ATOM 1406 O O . ALA A 1 179 ? -4.474 1.205 14.102 1.00 21.50 178 ALA A O 1
ATOM 1408 N N . SER A 1 180 ? -4.309 2.723 12.444 1.00 20.85 179 SER A N 1
ATOM 1409 C CA . SER A 1 180 ? -2.968 3.183 12.800 1.00 21.79 179 SER A CA 1
ATOM 1410 C C . SER A 1 180 ? -2.959 4.156 13.983 1.00 22.02 179 SER A C 1
ATOM 1411 O O . SER A 1 180 ? -1.908 4.424 14.558 1.00 23.79 179 SER A O 1
ATOM 1414 N N . PHE A 1 181 ? -4.125 4.683 14.350 1.00 20.45 180 PHE A N 1
ATOM 1415 C CA . PHE A 1 181 ? -4.214 5.618 15.474 1.00 20.85 180 PHE A CA 1
ATOM 1416 C C . PHE A 1 181 ? -3.794 4.956 16.793 1.00 21.63 180 PHE A C 1
ATOM 1417 O O . PHE A 1 181 ? -4.040 3.766 17.006 1.00 23.13 180 PHE A O 1
ATOM 1425 N N . PRO A 1 182 ? -3.170 5.730 17.695 1.00 22.78 181 PRO A N 1
ATOM 1426 C CA . PRO A 1 182 ? -2.983 5.219 19.055 1.00 22.53 181 PRO A CA 1
ATOM 1427 C C . PRO A 1 182 ? -4.358 4.890 19.632 1.00 18.35 181 PRO A C 1
ATOM 1428 O O . PRO A 1 182 ? -5.329 5.606 19.360 1.00 18.52 181 PRO A O 1
ATOM 1432 N N . PRO A 1 183 ? -4.458 3.806 20.407 1.00 19.79 182 PRO A N 1
ATOM 1433 C CA . PRO A 1 183 ? -5.787 3.382 20.851 1.00 18.43 182 PRO A CA 1
ATOM 1434 C C . PRO A 1 183 ? -6.501 4.439 21.680 1.00 15.89 182 PRO A C 1
ATOM 1435 O O . PRO A 1 183 ? -7.724 4.523 21.606 1.00 16.29 182 PRO A O 1
ATOM 1439 N N . GLU A 1 184 ? -5.773 5.246 22.441 1.00 18.34 183 GLU A N 1
ATOM 1440 C CA . GLU A 1 184 ? -6.433 6.272 23.246 1.00 21.45 183 GLU A CA 1
ATOM 1441 C C . GLU A 1 184 ? -7.110 7.328 22.365 1.00 18.80 183 GLU A C 1
ATOM 1442 O O . GLU A 1 184 ? -8.189 7.827 22.685 1.00 19.22 183 GLU A O 1
ATOM 1448 N N . LYS A 1 185 ? -6.488 7.660 21.240 1.00 18.26 184 LYS A N 1
ATOM 1449 C CA . LYS A 1 185 ? -7.095 8.621 20.323 1.00 18.57 184 LYS A CA 1
ATOM 1450 C C . LYS A 1 185 ? -8.294 8.017 19.597 1.00 15.53 184 LYS A C 1
ATOM 1451 O O . LYS A 1 185 ? -9.315 8.681 19.407 1.00 14.84 184 LYS A O 1
ATOM 1457 N N . LEU A 1 186 ? -8.180 6.760 19.186 1.00 14.69 185 LEU A N 1
ATOM 1458 C CA A LEU A 1 186 ? -9.313 6.068 18.591 0.73 14.38 185 LEU A CA 1
ATOM 1459 C CA B LEU A 1 186 ? -9.311 6.042 18.604 0.27 13.47 185 LEU A CA 1
ATOM 1460 C C . LEU A 1 186 ? -10.485 6.035 19.569 1.00 13.37 185 LEU A C 1
ATOM 1461 O O . LEU A 1 186 ? -11.623 6.319 19.195 1.00 13.24 185 LEU A O 1
ATOM 1470 N N . ALA A 1 187 ? -10.203 5.701 20.823 1.00 13.25 186 ALA A N 1
ATOM 1471 C CA . ALA A 1 187 ? -11.241 5.655 21.843 1.00 13.54 186 ALA A CA 1
ATOM 1472 C C . ALA A 1 187 ? -11.890 7.028 22.000 1.00 13.36 186 ALA A C 1
ATOM 1473 O O . ALA A 1 187 ? -13.111 7.128 22.088 1.00 12.33 186 ALA A O 1
ATOM 1475 N N . ASP A 1 188 ? -11.074 8.083 22.057 1.00 13.75 187 ASP A N 1
ATOM 1476 C CA A ASP A 1 188 ? -11.588 9.455 22.149 0.58 15.01 187 ASP A CA 1
ATOM 1477 C CA B ASP A 1 188 ? -11.597 9.442 22.160 0.42 14.88 187 ASP A CA 1
ATOM 1478 C C . ASP A 1 188 ? -12.548 9.759 21.007 1.00 14.34 187 ASP A C 1
ATOM 1479 O O . ASP A 1 188 ? -13.619 10.352 21.206 1.00 14.01 187 ASP A O 1
ATOM 1488 N N . ASN A 1 189 ? -12.154 9.369 19.800 1.00 12.52 188 ASN A N 1
ATOM 1489 C CA . ASN A 1 189 ? -12.975 9.624 18.623 1.00 12.56 188 ASN A CA 1
ATOM 1490 C C . ASN A 1 189 ? -14.277 8.824 18.637 1.00 11.31 188 ASN A C 1
ATOM 1491 O O . ASN A 1 189 ? -15.325 9.326 18.220 1.00 11.40 188 ASN A O 1
ATOM 1496 N N . ILE A 1 190 ? -14.218 7.586 19.122 1.00 10.84 189 ILE A N 1
ATOM 1497 C CA . ILE A 1 190 ? -15.422 6.770 19.242 1.00 10.76 189 ILE A CA 1
ATOM 1498 C C . ILE A 1 190 ? -16.410 7.439 20.201 1.00 11.46 189 ILE A C 1
ATOM 1499 O O . ILE A 1 190 ? -17.596 7.585 19.877 1.00 11.32 189 ILE A O 1
ATOM 1504 N N . ARG A 1 191 ? -15.921 7.864 21.370 1.00 11.60 190 ARG A N 1
ATOM 1505 C CA . ARG A 1 191 ? -16.765 8.588 22.324 1.00 13.35 190 ARG A CA 1
ATOM 1506 C C . ARG A 1 191 ? -17.348 9.860 21.715 1.00 13.17 190 ARG A C 1
ATOM 1507 O O . ARG A 1 191 ? -18.516 10.188 21.940 1.00 13.83 190 ARG A O 1
ATOM 1515 N N . ALA A 1 192 ? -16.535 10.589 20.962 1.00 12.93 191 ALA A N 1
ATOM 1516 C CA . ALA A 1 192 ? -17.012 11.821 20.346 1.00 12.89 191 ALA A CA 1
ATOM 1517 C C . ALA A 1 192 ? -18.182 11.545 19.400 1.00 13.35 191 ALA A C 1
ATOM 1518 O O . ALA A 1 192 ? -19.161 12.290 19.387 1.00 12.81 191 ALA A O 1
ATOM 1520 N N . PHE A 1 193 ? -18.091 10.484 18.604 1.00 11.08 192 PHE A N 1
ATOM 1521 C CA . PHE A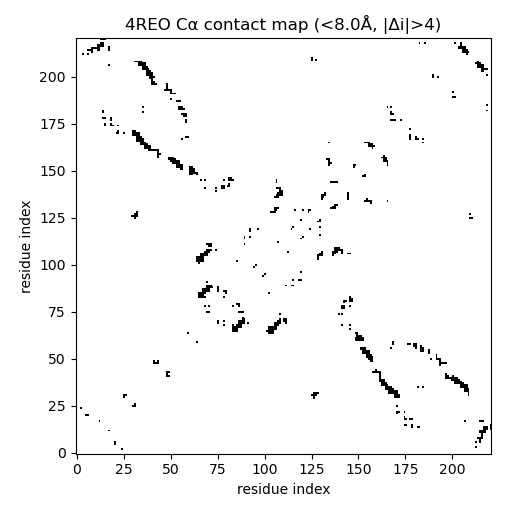 1 193 ? -19.189 10.177 17.686 1.00 11.56 192 PHE A CA 1
ATOM 1522 C C . PHE A 1 193 ? -20.457 9.821 18.455 1.00 11.62 192 PHE A C 1
ATOM 1523 O O . PHE A 1 193 ? -21.550 10.263 18.102 1.00 11.58 192 PHE A O 1
ATOM 1531 N N . ILE A 1 194 ? -20.307 9.030 19.511 1.00 10.79 193 ILE A N 1
ATOM 1532 C CA . ILE A 1 194 ? -21.448 8.674 20.342 1.00 11.01 193 ILE A CA 1
ATOM 1533 C C . ILE A 1 194 ? -22.095 9.926 20.924 1.00 10.88 193 ILE A C 1
ATOM 1534 O O . ILE A 1 194 ? -23.317 10.078 20.867 1.00 10.83 193 ILE A O 1
ATOM 1539 N N . ARG A 1 195 ? -21.286 10.849 21.442 1.00 10.98 194 ARG A N 1
ATOM 1540 C CA . ARG A 1 195 ? -21.849 12.093 21.983 1.00 11.39 194 ARG A CA 1
ATOM 1541 C C . ARG A 1 195 ? -22.550 12.924 20.901 1.00 10.18 194 ARG A C 1
ATOM 1542 O O . ARG A 1 195 ? -23.615 13.502 21.147 1.00 12.79 194 ARG A O 1
ATOM 1550 N N . ALA A 1 196 ? -21.981 12.973 19.698 1.00 11.10 195 ALA A N 1
ATOM 1551 C CA . ALA A 1 196 ? -22.628 13.702 18.599 1.00 12.26 195 ALA A CA 1
ATOM 1552 C C . ALA A 1 196 ? -23.975 13.065 18.257 1.00 11.39 195 ALA A C 1
ATOM 1553 O O . ALA A 1 196 ? -24.971 13.767 18.060 1.00 13.36 195 ALA A O 1
ATOM 1555 N N . LEU A 1 197 ? -24.022 11.738 18.194 1.00 11.15 196 LEU A N 1
ATOM 1556 C CA . LEU A 1 197 ? -25.295 11.065 17.928 1.00 12.56 196 LEU A CA 1
ATOM 1557 C C . LEU A 1 197 ? -26.335 11.375 19.001 1.00 12.30 196 LEU A C 1
ATOM 1558 O O . LEU A 1 197 ? -27.482 11.698 18.690 1.00 12.90 196 LEU A O 1
ATOM 1563 N N . GLU A 1 198 ? -25.945 11.288 20.268 1.00 10.96 197 GLU A N 1
ATOM 1564 C CA A GLU A 1 198 ? -26.881 11.533 21.350 0.58 12.11 197 GLU A CA 1
ATOM 1565 C CA B GLU A 1 198 ? -26.880 11.539 21.358 0.42 11.29 197 GLU A CA 1
ATOM 1566 C C . GLU A 1 198 ? -27.420 12.962 21.303 1.00 11.74 197 GLU A C 1
ATOM 1567 O O . GLU A 1 198 ? -28.585 13.208 21.631 1.00 14.74 197 GLU A O 1
ATOM 1578 N N . ALA A 1 199 ? -26.581 13.905 20.879 1.00 11.29 198 ALA A N 1
ATOM 1579 C CA . ALA A 1 199 ? -26.994 15.301 20.775 1.00 11.89 198 ALA A CA 1
ATOM 1580 C C . ALA A 1 199 ? -28.025 15.496 19.659 1.00 12.55 198 ALA A C 1
ATOM 1581 O O . ALA A 1 199 ? -28.719 16.516 19.608 1.00 15.99 198 ALA A O 1
ATOM 1583 N N . HIS A 1 200 ? -28.133 14.511 18.773 1.00 12.82 199 HIS A N 1
ATOM 1584 C CA . HIS A 1 200 ? -29.068 14.587 17.656 1.00 13.72 199 HIS A CA 1
ATOM 1585 C C . HIS A 1 200 ? -30.285 13.681 17.808 1.00 14.62 199 HIS A C 1
ATOM 1586 O O . HIS A 1 200 ? -30.975 13.405 16.833 1.00 17.16 199 HIS A O 1
ATOM 1593 N N . LYS A 1 201 ? -30.551 13.212 19.024 1.00 15.14 200 LYS A N 1
ATOM 1594 C CA . LYS A 1 201 ? -31.750 12.413 19.256 1.00 17.16 200 LYS A CA 1
ATOM 1595 C C . LYS A 1 201 ? -32.990 13.217 18.875 1.00 18.25 200 LYS A C 1
ATOM 1596 O O . LYS A 1 201 ? -33.194 14.318 19.381 1.00 20.30 200 LYS A O 1
ATOM 1602 N N . PRO A 1 202 ? -33.822 12.674 17.974 1.00 18.36 201 PRO A N 1
ATOM 1603 C CA . PRO A 1 202 ? -34.987 13.457 17.552 1.00 20.45 201 PRO A CA 1
ATOM 1604 C C . PRO A 1 202 ? -36.051 13.570 18.626 1.00 26.16 201 PRO A C 1
ATOM 1605 O O . PRO A 1 202 ? -36.272 12.636 19.401 1.00 26.20 201 PRO A O 1
ATOM 1609 N N . GLU A 1 203 ? -36.700 14.725 18.672 1.00 31.55 202 GLU A N 1
ATOM 1610 C CA A GLU A 1 203 ? -37.871 14.910 19.509 0.38 35.12 202 GLU A CA 1
ATOM 1611 C CA B GLU A 1 203 ? -37.860 14.892 19.527 0.62 35.36 202 GLU A CA 1
ATOM 1612 C C . GLU A 1 203 ? -38.974 14.014 18.969 1.00 36.54 202 GLU A C 1
ATOM 1613 O O . GLU A 1 203 ? -39.285 14.065 17.778 1.00 40.61 202 GLU A O 1
ATOM 1624 N N . GLY A 1 204 ? -39.550 13.188 19.834 1.00 37.06 203 GLY A N 1
ATOM 1625 C CA . GLY A 1 204 ? -40.629 12.307 19.431 1.00 37.09 203 GLY A CA 1
ATOM 1626 C C . GLY A 1 204 ? -40.215 10.854 19.336 1.00 36.22 203 GLY A C 1
ATOM 1627 O O . GLY A 1 204 ? -41.057 9.959 19.376 1.00 36.66 203 GLY A O 1
ATOM 1628 N N . ALA A 1 205 ? -38.915 10.611 19.200 1.00 35.68 204 ALA A N 1
ATOM 1629 C CA . ALA A 1 205 ? -38.415 9.246 19.180 1.00 38.45 204 ALA A CA 1
ATOM 1630 C C . ALA A 1 205 ? -38.554 8.667 20.578 1.00 42.74 204 ALA A C 1
ATOM 1631 O O . ALA A 1 205 ? -38.184 9.307 21.556 1.00 45.12 204 ALA A O 1
ATOM 1633 N N . LYS A 1 206 ? -39.103 7.463 20.680 1.00 43.98 205 LYS A N 1
ATOM 1634 C CA . LYS A 1 206 ? -39.312 6.861 21.991 1.00 44.85 205 LYS A CA 1
ATOM 1635 C C . LYS A 1 206 ? -38.488 5.592 22.168 1.00 43.90 205 LYS A C 1
ATOM 1636 O O . LYS A 1 206 ? -37.935 5.048 21.207 1.00 45.31 205 LYS A O 1
ATOM 1642 N N . GLY A 1 207 ? -38.399 5.134 23.410 1.00 41.89 206 GLY A N 1
ATOM 1643 C CA . GLY A 1 207 ? -37.603 3.971 23.732 1.00 39.73 206 GLY A CA 1
ATOM 1644 C C . GLY A 1 207 ? -36.126 4.272 23.594 1.00 34.85 206 GLY A C 1
ATOM 1645 O O . GLY A 1 207 ? -35.726 5.401 23.302 1.00 34.35 206 GLY A O 1
ATOM 1646 N N . THR A 1 208 ? -35.314 3.246 23.800 1.00 30.79 207 THR A N 1
ATOM 1647 C CA . THR A 1 208 ? -33.866 3.392 23.768 1.00 27.97 207 THR A CA 1
ATOM 1648 C C . THR A 1 208 ? -33.375 3.913 22.417 1.00 23.08 207 THR A C 1
ATOM 1649 O O . THR A 1 208 ? -33.730 3.382 21.366 1.00 22.79 207 THR A O 1
ATOM 1653 N N . PHE A 1 209 ? -32.567 4.966 22.452 1.00 20.13 208 PHE A N 1
ATOM 1654 C CA . PHE A 1 209 ? -32.070 5.583 21.223 1.00 17.72 208 PHE A CA 1
ATOM 1655 C C . PHE A 1 209 ? -30.897 4.803 20.636 1.00 16.31 208 PHE A C 1
ATOM 1656 O O . PHE A 1 209 ? -30.943 4.399 19.475 1.00 15.26 208 PHE A O 1
ATOM 1664 N N . LEU A 1 210 ? -29.845 4.595 21.423 1.00 17.19 209 LEU A N 1
ATOM 1665 C CA . LEU A 1 210 ? -28.721 3.775 20.967 1.00 17.45 209 LEU A CA 1
ATOM 1666 C C . LEU A 1 210 ? -28.982 2.334 21.374 1.00 17.82 209 LEU A C 1
ATOM 1667 O O . LEU A 1 210 ? -28.619 1.901 22.477 1.00 19.79 209 LEU A O 1
ATOM 1672 N N . ARG A 1 211 ? -29.640 1.594 20.491 1.00 16.53 210 ARG A N 1
ATOM 1673 C CA . ARG A 1 211 ? -30.069 0.241 20.830 1.00 16.36 210 ARG A CA 1
ATOM 1674 C C . ARG A 1 211 ? -28.881 -0.718 20.886 1.00 16.91 210 ARG A C 1
ATOM 1675 O O . ARG A 1 211 ?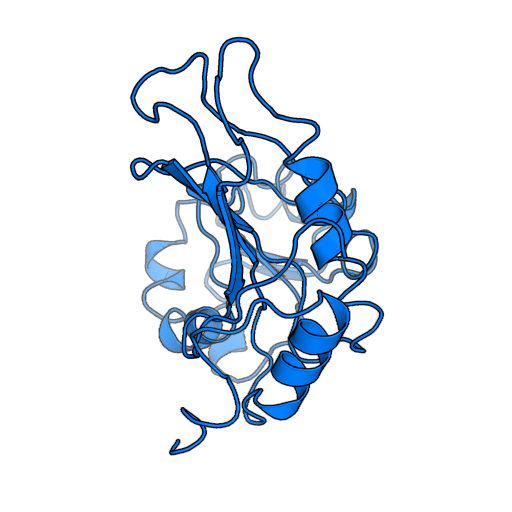 -28.784 -1.567 21.785 1.00 19.26 210 ARG A O 1
ATOM 1683 N N . SER A 1 212 ? -27.9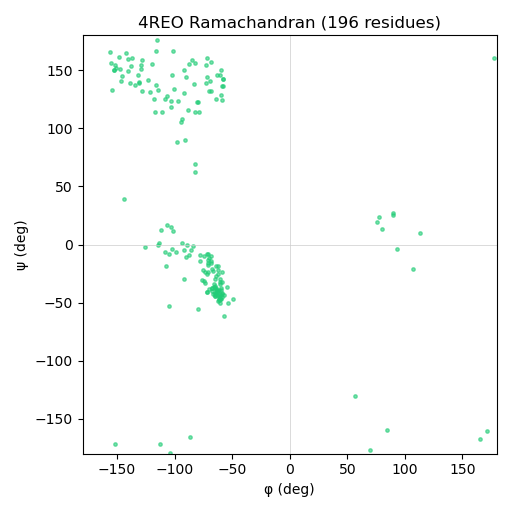71 -0.565 19.930 1.00 14.65 211 SER A N 1
ATOM 1684 C CA . SER A 1 212 ? -26.698 -1.276 19.956 1.00 15.12 211 SER A CA 1
ATOM 1685 C C . SER A 1 212 ? -25.680 -0.439 19.199 1.00 14.42 211 SER A C 1
ATOM 1686 O O . SER A 1 212 ? -26.033 0.290 18.271 1.00 14.86 211 SER A O 1
ATOM 1689 N N . VAL A 1 213 ? -24.417 -0.558 19.595 1.00 12.25 212 VAL A N 1
ATOM 1690 C CA . VAL A 1 213 ? -23.343 0.235 19.026 1.00 11.58 212 VAL A CA 1
ATOM 1691 C C . VAL A 1 213 ? -22.134 -0.673 18.835 1.00 11.48 212 VAL A C 1
ATOM 1692 O O . VAL A 1 213 ? -21.821 -1.484 19.706 1.00 11.14 212 VAL A O 1
ATOM 1696 N N . TYR A 1 214 ? -21.445 -0.509 17.712 1.00 10.28 213 TYR A N 1
ATOM 1697 C CA . TYR A 1 214 ? -20.346 -1.390 17.345 1.00 11.10 213 TYR A CA 1
ATOM 1698 C C . TYR A 1 214 ? -19.205 -0.602 16.731 1.00 10.60 213 TYR A C 1
ATOM 1699 O O . TYR A 1 214 ? -19.411 0.395 16.038 1.00 11.06 213 TYR A O 1
ATOM 1708 N N . VAL A 1 215 ? -17.999 -1.109 16.938 1.00 10.03 214 VAL A N 1
ATOM 1709 C CA . VAL A 1 215 ? -16.814 -0.630 16.236 1.00 11.00 214 VAL A CA 1
ATOM 1710 C C . VAL A 1 215 ? -16.543 -1.625 15.116 1.00 12.56 214 VAL A C 1
ATOM 1711 O O . VAL A 1 215 ? -16.591 -2.835 15.341 1.00 13.79 214 VAL A O 1
ATOM 1715 N N . THR A 1 216 ? -16.275 -1.124 13.913 1.00 13.78 215 THR A N 1
ATOM 1716 C CA . THR A 1 216 ? -16.289 -1.960 12.715 1.00 16.53 215 THR A CA 1
ATOM 1717 C C . THR A 1 216 ? -15.190 -1.599 11.736 1.00 19.02 215 THR A C 1
ATOM 1718 O O . THR A 1 216 ? -14.588 -0.524 11.821 1.00 18.54 215 THR A O 1
ATOM 1722 N N . THR A 1 217 ? -14.958 -2.514 10.797 1.00 24.03 216 THR A N 1
ATOM 1723 C CA . THR A 1 217 ? -14.211 -2.248 9.570 1.00 30.35 216 THR A CA 1
ATOM 1724 C C . THR A 1 217 ? -14.921 -3.003 8.448 1.00 37.05 216 THR A C 1
ATOM 1725 O O . THR A 1 217 ? -15.665 -3.950 8.709 1.00 40.97 216 THR A O 1
ATOM 1729 N N . VAL A 1 218 ? -14.702 -2.598 7.202 1.00 37.90 217 VAL A N 1
ATOM 1730 C CA . VAL A 1 218 ? -15.405 -3.244 6.098 1.00 38.81 217 VAL A CA 1
ATOM 1731 C C . VAL A 1 218 ? -15.111 -4.746 6.005 1.00 38.53 217 VAL A C 1
ATOM 1732 O O . VAL A 1 218 ? 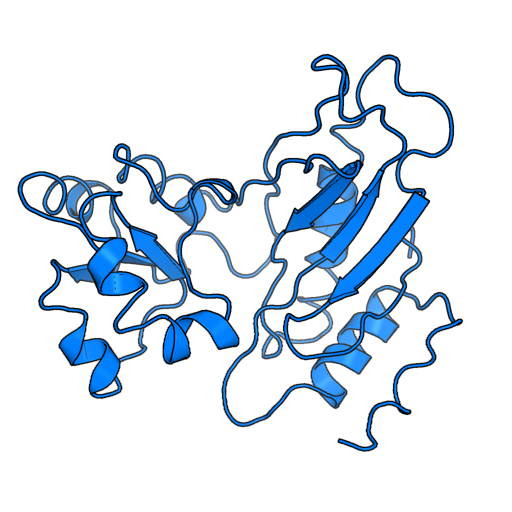-16.012 -5.547 5.740 1.00 39.39 217 VAL A O 1
ATOM 1736 N N . MET A 1 219 ? -13.862 -5.132 6.247 1.00 36.83 218 MET A N 1
ATOM 1737 C CA . MET A 1 219 ? -13.459 -6.524 6.059 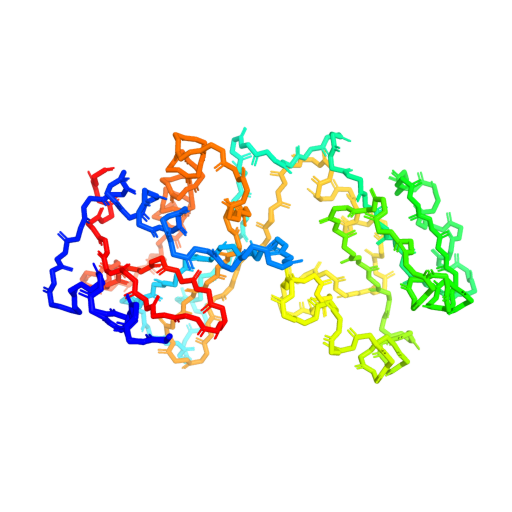1.00 37.75 218 MET A CA 1
ATOM 1738 C C . MET A 1 219 ? -13.419 -7.381 7.328 1.00 33.59 218 MET A C 1
ATOM 1739 O O . MET A 1 219 ? -13.224 -8.597 7.247 1.00 32.96 218 MET A O 1
ATOM 1744 N N . GLY A 1 220 ? -13.613 -6.764 8.492 1.00 29.32 219 GLY A N 1
ATOM 1745 C CA . GLY A 1 220 ? -13.472 -7.483 9.744 1.00 26.54 219 GLY A CA 1
ATOM 1746 C C . GLY A 1 220 ? -14.739 -7.632 10.562 1.00 23.42 219 GLY A C 1
ATOM 1747 O O . GLY A 1 220 ? -15.796 -7.107 10.202 1.00 23.13 219 GLY A O 1
ATOM 1748 N N . PRO A 1 221 ? -14.637 -8.358 11.679 1.00 23.80 220 PRO A N 1
ATOM 1749 C CA . PRO A 1 221 ? -15.771 -8.557 12.581 1.00 24.00 220 PRO A CA 1
ATOM 1750 C C . PRO A 1 221 ? -16.083 -7.286 13.352 1.00 22.79 220 PRO A C 1
ATOM 1751 O O . PRO A 1 221 ? -15.217 -6.432 13.552 1.00 23.12 220 PRO A O 1
ATOM 1755 N N . SER A 1 222 ? -17.330 -7.163 13.777 1.00 19.51 221 SER A N 1
ATOM 1756 C CA . SER A 1 222 ? -17.742 -6.011 14.550 1.00 17.44 221 SER A CA 1
ATOM 1757 C C . SER A 1 222 ? -17.548 -6.278 16.039 1.00 16.85 221 SER A C 1
ATOM 1758 O O . SER A 1 222 ? -17.727 -7.402 16.509 1.00 20.03 221 SER A O 1
ATOM 1761 N N . VAL A 1 223 ? -17.169 -5.238 16.772 1.00 13.25 222 VAL A N 1
ATOM 1762 C CA . VAL A 1 223 ? -16.975 -5.326 18.215 1.00 12.79 222 VAL A CA 1
ATOM 1763 C C . VAL A 1 223 ? -18.075 -4.532 18.894 1.00 11.54 222 VAL A C 1
ATOM 1764 O O . VAL A 1 223 ? -18.134 -3.313 18.751 1.00 11.95 222 VAL A O 1
ATOM 1768 N N . ARG A 1 224 ? -18.955 -5.203 19.631 1.00 11.46 223 ARG A N 1
ATOM 1769 C CA . ARG A 1 224 ? -20.030 -4.477 20.305 1.00 11.07 223 ARG A CA 1
ATOM 1770 C C . ARG A 1 224 ? -19.472 -3.704 21.485 1.00 9.49 223 ARG A C 1
ATOM 1771 O O . ARG A 1 224 ? -18.636 -4.223 22.226 1.00 11.11 223 ARG A O 1
ATOM 1779 N N . ILE A 1 225 ? -19.945 -2.473 21.669 1.00 9.38 224 ILE A N 1
ATOM 1780 C CA . ILE A 1 225 ? -19.446 -1.631 22.751 1.00 10.56 224 ILE A CA 1
ATOM 1781 C C . ILE A 1 225 ? -20.547 -1.030 23.617 1.00 10.65 224 ILE A C 1
ATOM 1782 O O . ILE A 1 225 ? -21.667 -0.779 23.163 1.00 11.37 224 ILE A O 1
ATOM 1787 N N . ASN A 1 226 ? -20.208 -0.788 24.880 1.00 10.94 225 ASN A N 1
ATOM 1788 C CA . ASN A 1 226 ? -21.065 -0.021 25.762 1.00 13.13 225 ASN A CA 1
ATOM 1789 C C . ASN A 1 226 ? -20.866 1.463 25.441 1.00 12.16 225 ASN A C 1
ATOM 1790 O O . ASN A 1 226 ? -19.784 2.012 25.656 1.00 12.82 225 ASN A O 1
ATOM 1795 N N . PRO A 1 227 ? -21.908 2.129 24.915 1.00 12.90 226 PRO A N 1
ATOM 1796 C CA . PRO A 1 227 ? -21.693 3.517 24.484 1.00 15.22 226 PRO A CA 1
ATOM 1797 C C . PRO A 1 227 ? -21.439 4.496 25.624 1.00 17.16 226 PRO A C 1
ATOM 1798 O O . PRO A 1 227 ? -21.063 5.628 25.353 1.00 19.36 226 PRO A O 1
ATOM 1802 N N . HIS A 1 228 ? -21.624 4.071 26.866 1.00 17.99 227 HIS A N 1
ATOM 1803 C CA . HIS A 1 228 ? -21.381 4.947 28.007 1.00 19.75 227 HIS A CA 1
ATOM 1804 C C . HIS A 1 228 ? -20.060 4.644 28.719 1.00 18.38 227 HIS A C 1
ATOM 1805 O O . HIS A 1 228 ? -19.817 5.110 29.832 1.00 19.54 227 HIS A O 1
ATOM 1812 N N . SER A 1 229 ? -19.197 3.881 28.057 1.00 17.48 228 SER A N 1
ATOM 1813 C CA . SER A 1 229 ? -17.889 3.532 28.615 1.00 17.33 228 SER A CA 1
ATOM 1814 C C . SER A 1 229 ? -16.768 4.407 28.046 1.00 20.31 228 SER A C 1
ATOM 1815 O O . SER A 1 229 ? -17.010 5.498 27.527 1.00 19.29 228 SER A O 1
#

B-factor: mean 23.87, std 11.23, range [9.08, 63.33]

Radius of gyration: 17.77 Å; Cα contacts (8 Å, |Δi|>4): 470; chains: 1; bounding box: 42×46×44 Å